Protein AF-A0A496Q037-F1 (afdb_monomer)

Radius of gyration: 20.5 Å; Cα contacts (8 Å, |Δi|>4): 740; chains: 1; bounding box: 52×36×56 Å

pLDDT: mean 94.59, std 4.14, range [60.09, 98.5]

Sequence (316 aa):
MNRFGIEATIREQIGNELSCGIQAFGKDRVRRWFLRRGMEFGSPWIWWGDVSKSRQESYGGGRHEGVDFAVGEMIETGRVEAGLEGLRVPVFTAGRVLWCFADLVGDTVIVATDRRLEDFRLVIQYSHIDFENVALGDRIEAGTEIGKIELSIDPKSITAPHLHLSIALLREELISLAPGEVDFTKWLHWESGGRLVYLDPLQLLTPEIRGRLFVTGDAANSPISSLVVAGPTREDRLRLRQALARNFPGVRTVSRSTESDAVAMMDRRGLLVAVDGELWRIDPGPDLEVPPDTRLSDTGYSDLIESIRILETGNS

Nearest PDB structures (foldseek):
  7qrl-assembly2_B  TM=6.356E-01  e=7.651E-07  Caulobacter vibrioides
  5j1l-assembly2_C  TM=4.856E-01  e=7.095E-06  Helicobacter pylori 26695
  6yj1-assembly2_B  TM=6.307E-01  e=1.222E-04  Staphylococcus phage 2638A
  3csq-assembly4_D  TM=5.860E-01  e=9.410E-04  unclassified
  5tik-assembly3_C  TM=3.995E-01  e=7.405E+00  Plasmodium falciparum 3D7

Solvent-accessible surface area (backbone atoms only — not comparable to full-atom values): 16056 Å² total; 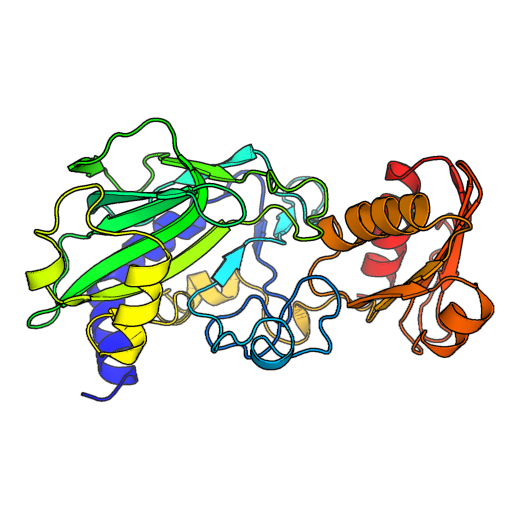per-residue (Å²): 132,61,68,69,61,52,47,53,56,49,24,74,73,40,13,68,48,40,42,51,22,56,54,59,45,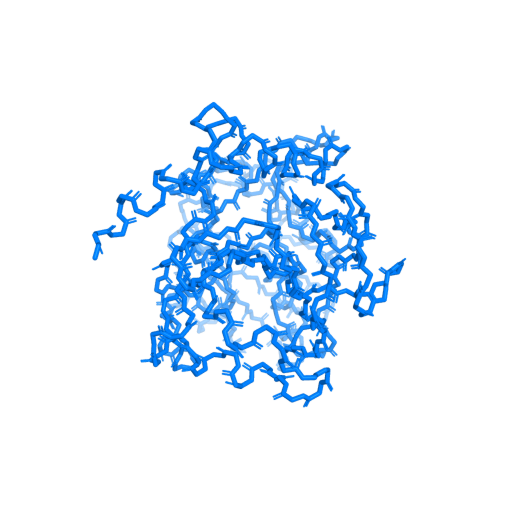45,55,91,49,36,63,31,36,34,34,21,62,29,26,40,53,60,26,52,33,32,25,50,41,56,36,89,35,35,24,46,79,69,74,66,40,68,54,34,60,26,37,41,57,37,32,26,27,27,58,90,80,67,43,80,43,38,56,48,53,68,42,62,38,47,32,34,56,42,26,29,32,59,44,72,39,71,56,92,40,32,26,33,38,35,32,38,36,90,50,69,58,90,67,23,29,37,33,41,37,45,28,28,21,49,78,36,92,68,56,80,67,38,77,47,50,56,60,44,58,42,29,23,21,35,61,44,76,46,93,81,58,37,61,43,14,26,41,40,41,31,30,30,37,31,38,49,84,60,71,75,59,55,80,81,77,63,46,66,69,60,55,61,53,29,43,85,70,70,42,32,46,72,41,54,65,72,72,29,33,46,71,67,57,41,66,64,36,46,39,54,62,78,83,27,41,67,56,43,57,28,42,26,28,16,21,90,46,76,63,56,32,47,55,51,46,29,59,47,22,24,54,40,61,45,28,25,38,48,76,32,78,39,60,70,61,24,59,77,67,48,51,54,37,11,30,40,40,38,40,60,90,64,40,38,36,54,49,72,19,89,72,52,64,76,55,95,86,54,61,48,59,52,57,56,67,69,57,52,52,51,27,50,50,50,38,39,59,70,56,99

Secondary structure (DSSP, 8-state):
--HHHHHHHHHHHHHHHHHHHHHHTTTTTEEEEE--TTSSTT--B-SSS-TTSBHHHHHS--S--SEEE-EEEETTT--EEE--TT-EEE-SS-EEEEEEEE-SSSEEEEEEEEEEETTEEEEEEEEEEEE-S--TT-EE-TT-EEEEE---S-TT--PPP-EEEEEEEEEGGGTTPPTTS--HHHHHHHHHTTSEEEE-GGGGS-HHHHHHHEE-GGGGS-S--EEEEE-SSHHHHHHHHHHHHHHSTTSEEEEESSHHHHHTT--TTEEEEEEETTEEEEEE-TT----TT--SEEESHHHHHHHHHHHHHHT-

Mean predicted aligned error: 3.57 Å

Structure (mmCIF, N/CA/C/O backbone):
data_AF-A0A496Q037-F1
#
_entry.id   AF-A0A496Q037-F1
#
loop_
_atom_site.group_PDB
_atom_site.id
_atom_site.type_symbol
_atom_site.label_atom_id
_atom_site.label_alt_id
_atom_site.label_comp_id
_atom_site.label_asym_id
_atom_site.label_entity_id
_atom_site.label_seq_id
_atom_site.pdbx_PDB_ins_code
_atom_site.Cartn_x
_atom_site.Cartn_y
_atom_site.Cartn_z
_atom_site.occupancy
_atom_site.B_iso_or_equiv
_atom_site.auth_seq_id
_atom_site.auth_comp_id
_atom_site.auth_asym_id
_atom_site.auth_atom_id
_atom_site.pdbx_PDB_model_num
ATOM 1 N N . MET A 1 1 ? -28.446 -4.666 11.590 1.00 60.09 1 MET A N 1
ATOM 2 C CA . MET A 1 1 ? -28.194 -3.215 11.443 1.00 60.09 1 MET A CA 1
ATOM 3 C C . MET A 1 1 ? -27.573 -2.984 10.064 1.00 60.09 1 MET A C 1
ATOM 5 O O . MET A 1 1 ? -26.818 -3.849 9.635 1.00 60.09 1 MET A O 1
ATOM 9 N N . ASN A 1 2 ? -27.934 -1.934 9.313 1.00 79.50 2 ASN A N 1
ATOM 10 C CA . ASN A 1 2 ? -27.286 -1.687 8.015 1.00 79.50 2 ASN A CA 1
ATOM 11 C C . ASN A 1 2 ? -25.857 -1.147 8.240 1.00 79.50 2 ASN A C 1
ATOM 13 O O . ASN A 1 2 ? -25.603 -0.443 9.215 1.00 79.50 2 ASN A O 1
ATOM 17 N N . ARG A 1 3 ? -24.911 -1.501 7.363 1.00 76.62 3 ARG A N 1
ATOM 18 C CA . ARG A 1 3 ? -23.493 -1.127 7.514 1.00 76.62 3 ARG A CA 1
ATOM 19 C C . ARG A 1 3 ? -23.283 0.392 7.574 1.00 76.62 3 ARG A C 1
ATOM 21 O O . ARG A 1 3 ? -22.498 0.868 8.383 1.00 76.62 3 ARG A O 1
ATOM 28 N N . PHE A 1 4 ? -24.058 1.144 6.793 1.00 77.81 4 PHE A N 1
ATOM 29 C CA . PHE A 1 4 ? -24.013 2.608 6.777 1.00 77.81 4 PHE A CA 1
ATOM 30 C C . PHE A 1 4 ? -24.346 3.248 8.131 1.00 77.81 4 PHE A C 1
ATOM 32 O O . PHE A 1 4 ? -23.700 4.218 8.515 1.00 77.81 4 PHE A O 1
ATOM 39 N N . GLY A 1 5 ? -25.329 2.714 8.866 1.00 85.25 5 GLY A N 1
ATOM 40 C CA . GLY A 1 5 ? -25.668 3.213 10.200 1.00 85.25 5 GLY A CA 1
ATOM 41 C C . GLY A 1 5 ? -24.535 2.983 11.198 1.00 85.25 5 GLY A C 1
ATOM 42 O O . GLY A 1 5 ? -24.187 3.891 11.945 1.00 85.25 5 GLY A O 1
ATOM 43 N N . ILE A 1 6 ? -23.904 1.806 11.139 1.00 86.69 6 ILE A N 1
ATOM 44 C CA . ILE A 1 6 ? -22.745 1.463 11.973 1.00 86.69 6 ILE A CA 1
ATOM 45 C C . ILE A 1 6 ? -21.577 2.416 11.695 1.00 86.69 6 ILE A C 1
ATOM 47 O O . ILE A 1 6 ? -21.044 3.018 12.623 1.00 86.69 6 ILE A O 1
ATOM 51 N N . GLU A 1 7 ? -21.192 2.586 10.428 1.00 88.31 7 GLU A N 1
ATOM 52 C CA . GLU A 1 7 ? -20.063 3.447 10.052 1.00 88.31 7 GLU A CA 1
ATOM 53 C C . GLU A 1 7 ? -20.304 4.912 10.445 1.00 88.31 7 GLU A C 1
ATOM 55 O O . GLU A 1 7 ? -19.384 5.573 10.922 1.00 88.31 7 GLU A O 1
ATOM 60 N N . ALA A 1 8 ? -21.539 5.413 10.328 1.00 88.38 8 ALA A N 1
ATOM 61 C CA . ALA A 1 8 ? -21.888 6.757 10.786 1.00 88.38 8 ALA A CA 1
ATOM 62 C C . ALA A 1 8 ? -21.707 6.915 12.305 1.00 88.38 8 ALA A C 1
ATOM 64 O O . ALA A 1 8 ? -21.059 7.866 12.741 1.00 88.38 8 ALA A O 1
ATOM 65 N N . THR A 1 9 ? -22.207 5.963 13.099 1.00 91.06 9 THR A N 1
ATOM 66 C CA . THR A 1 9 ? -22.038 5.968 14.559 1.00 91.06 9 THR A CA 1
ATOM 67 C C . THR A 1 9 ? -20.567 5.872 14.963 1.00 91.06 9 THR A C 1
ATOM 69 O O . THR A 1 9 ? -20.117 6.620 15.827 1.00 91.06 9 THR A O 1
ATOM 72 N N . ILE A 1 10 ? -19.782 4.993 14.335 1.00 91.94 10 ILE A N 1
ATOM 73 C CA . ILE A 1 10 ? -18.351 4.858 14.648 1.00 91.94 10 ILE A CA 1
ATOM 74 C C . ILE A 1 10 ? -17.572 6.113 14.241 1.00 91.94 10 ILE A C 1
ATOM 76 O O . ILE A 1 10 ? -16.720 6.577 15.002 1.00 91.94 10 ILE A O 1
ATOM 80 N N . ARG A 1 11 ? -17.897 6.727 13.097 1.00 91.50 11 ARG A N 1
ATOM 81 C CA . ARG A 1 11 ? -17.304 8.006 12.686 1.00 91.50 11 ARG A CA 1
ATOM 82 C C . ARG A 1 11 ? -17.550 9.107 13.717 1.00 91.50 11 ARG A C 1
ATOM 84 O O . ARG A 1 11 ? -16.639 9.879 13.989 1.00 91.50 11 ARG A O 1
ATOM 91 N N . GLU A 1 12 ? -18.736 9.186 14.313 1.00 90.69 12 GLU A N 1
ATOM 92 C CA . GLU A 1 12 ? -19.010 10.158 15.384 1.00 90.69 12 GLU A CA 1
ATOM 93 C C . GLU A 1 12 ? -18.157 9.905 16.638 1.00 90.69 12 GLU A C 1
ATOM 95 O O . GLU A 1 12 ? -17.781 10.849 17.330 1.00 90.69 12 GLU A O 1
ATOM 100 N N . GLN A 1 13 ? -17.809 8.645 16.917 1.00 89.75 13 GLN A N 1
ATOM 101 C CA . GLN A 1 13 ? -17.033 8.267 18.099 1.00 89.75 13 GLN A CA 1
ATOM 102 C C . GLN A 1 13 ? -15.522 8.491 17.957 1.00 89.75 13 GLN A C 1
ATOM 104 O O . GLN A 1 13 ? -14.880 8.856 18.943 1.00 89.75 13 GLN A O 1
ATOM 109 N N . ILE A 1 14 ? -14.948 8.225 16.776 1.00 92.56 14 ILE A N 1
ATOM 110 C CA . ILE A 1 14 ? -13.485 8.240 16.570 1.00 92.56 14 ILE A CA 1
ATOM 111 C C . ILE A 1 14 ? -13.014 9.079 15.387 1.00 92.56 14 ILE A C 1
ATOM 113 O O . ILE A 1 14 ? -11.812 9.228 15.206 1.00 92.56 14 ILE A O 1
ATOM 117 N N . GLY A 1 15 ? -13.910 9.643 14.576 1.00 91.62 15 GLY A N 1
ATOM 118 C CA . GLY A 1 15 ? -13.530 10.253 13.301 1.00 91.62 15 GLY A CA 1
ATOM 119 C C . GLY A 1 15 ? -12.518 11.386 13.441 1.00 91.62 15 GLY A C 1
ATOM 120 O O . GLY A 1 15 ? -11.590 11.470 12.639 1.00 91.62 15 GLY A O 1
ATOM 121 N N . ASN A 1 16 ? -12.630 12.210 14.488 1.00 91.50 16 ASN A N 1
ATOM 122 C CA . ASN A 1 16 ? -11.651 13.264 14.775 1.00 91.50 16 ASN A CA 1
ATOM 123 C C . ASN A 1 16 ? -10.290 12.689 15.182 1.00 91.50 16 ASN A C 1
ATOM 125 O O . ASN A 1 16 ? -9.262 13.126 14.676 1.00 91.50 16 ASN A O 1
ATOM 129 N N . GLU A 1 17 ? -10.285 11.703 16.075 1.00 92.44 17 GLU A N 1
ATOM 130 C CA . GLU A 1 17 ? -9.070 11.077 16.592 1.00 92.44 17 GLU A CA 1
ATOM 131 C C . GLU A 1 17 ? -8.317 10.327 15.488 1.00 92.44 17 GLU A C 1
ATOM 133 O O . GLU A 1 17 ? -7.151 10.618 15.232 1.00 92.44 17 GLU A O 1
ATOM 138 N N . LEU A 1 18 ? -9.029 9.481 14.739 1.00 94.25 18 LEU A N 1
ATOM 139 C CA . LEU A 1 18 ? -8.513 8.784 13.565 1.00 94.25 18 LEU A CA 1
ATOM 140 C C . LEU A 1 18 ? -7.978 9.768 12.516 1.00 94.25 18 LEU A C 1
ATOM 142 O O . LEU A 1 18 ? -6.897 9.563 11.966 1.00 94.25 18 LEU A O 1
ATOM 146 N N . SER A 1 19 ? -8.698 10.867 12.266 1.00 94.00 19 SER A N 1
ATOM 147 C CA . SER A 1 19 ? -8.245 11.908 11.339 1.00 94.00 19 SER A CA 1
ATOM 148 C C . SER A 1 19 ? -6.963 12.593 11.814 1.00 94.00 19 SER A C 1
ATOM 150 O O . SER A 1 19 ? -6.115 12.918 10.985 1.00 94.00 19 SER A O 1
ATOM 152 N N . CYS A 1 20 ? -6.797 12.833 13.116 1.00 93.12 20 CYS A N 1
ATOM 153 C CA . CYS A 1 20 ? -5.552 13.361 13.680 1.00 93.12 20 CYS A CA 1
ATOM 154 C C . CYS A 1 20 ? -4.407 12.348 13.555 1.00 93.12 20 CYS A C 1
ATOM 156 O O . CYS A 1 20 ? -3.308 12.726 13.154 1.00 93.12 20 CYS A O 1
ATOM 158 N N . GLY A 1 21 ? -4.671 11.068 13.831 1.00 93.62 21 GLY A N 1
ATOM 159 C CA . GLY A 1 21 ? -3.706 9.979 13.679 1.00 93.62 21 GLY A CA 1
ATOM 160 C C . GLY A 1 21 ? -3.171 9.852 12.253 1.00 93.62 21 GLY A C 1
ATOM 161 O O . GLY A 1 21 ? -1.962 9.892 12.038 1.00 93.62 21 GLY A O 1
ATOM 162 N N . ILE A 1 22 ? -4.069 9.804 11.265 1.00 93.94 22 ILE A N 1
ATOM 163 C CA . ILE A 1 22 ? -3.693 9.743 9.844 1.00 93.94 22 ILE A CA 1
ATOM 164 C C . ILE A 1 22 ? -2.956 11.008 9.396 1.00 93.94 22 ILE A C 1
ATOM 166 O O . ILE A 1 22 ? -2.016 10.916 8.614 1.00 93.94 22 ILE A O 1
ATOM 170 N N . GLN A 1 23 ? -3.347 12.188 9.884 1.00 93.00 23 GLN A N 1
ATOM 171 C CA . GLN A 1 23 ? -2.612 13.424 9.595 1.00 93.00 23 GLN A CA 1
ATOM 172 C C . GLN A 1 23 ? -1.197 13.410 10.166 1.00 93.00 23 GLN A C 1
ATOM 174 O O . GLN A 1 23 ? -0.308 13.999 9.562 1.00 93.00 23 GLN A O 1
ATOM 179 N N . ALA A 1 24 ? -0.997 12.796 11.334 1.00 93.94 24 ALA A N 1
ATOM 180 C CA . ALA A 1 24 ? 0.316 12.675 11.950 1.00 93.94 24 ALA A CA 1
ATOM 181 C C . ALA A 1 24 ? 1.198 11.657 11.214 1.00 93.94 24 ALA A C 1
ATOM 183 O O . ALA A 1 24 ? 2.416 11.837 11.140 1.00 93.94 24 ALA A O 1
ATOM 184 N N . PHE A 1 25 ? 0.592 10.615 10.643 1.00 96.44 25 PHE A N 1
ATOM 185 C CA . PHE A 1 25 ? 1.293 9.592 9.884 1.00 96.44 25 PHE A CA 1
ATOM 186 C C . PHE A 1 25 ? 1.917 10.167 8.607 1.00 96.44 25 PHE A C 1
ATOM 188 O O . PHE A 1 25 ? 1.234 10.585 7.674 1.00 96.44 25 PHE A O 1
ATOM 195 N N . GLY A 1 26 ? 3.249 10.203 8.581 1.00 93.00 26 GLY A N 1
ATOM 196 C CA . GLY A 1 26 ? 4.007 10.760 7.466 1.00 93.00 26 GLY A CA 1
ATOM 197 C C . GLY A 1 26 ? 3.942 12.279 7.334 1.00 93.00 26 GLY A C 1
ATOM 198 O O . GLY A 1 26 ? 4.402 12.780 6.316 1.00 93.00 26 GLY A O 1
ATOM 199 N N . LYS A 1 27 ? 3.451 13.023 8.336 1.00 92.88 27 LYS A N 1
ATOM 200 C CA . LYS A 1 27 ? 3.208 14.480 8.256 1.00 92.88 27 LYS A CA 1
ATOM 201 C C . LYS A 1 27 ? 4.393 15.321 7.758 1.00 92.88 27 LYS A C 1
ATOM 203 O O . LYS A 1 27 ? 4.186 16.360 7.144 1.00 92.88 27 LYS A O 1
ATOM 208 N N . ASP A 1 28 ? 5.618 14.876 8.036 1.00 94.00 28 ASP A N 1
ATOM 209 C CA . ASP A 1 28 ? 6.854 15.591 7.697 1.00 94.00 28 ASP A CA 1
ATOM 210 C C . ASP A 1 28 ? 7.459 15.122 6.359 1.00 94.00 28 ASP A C 1
ATOM 212 O O . ASP A 1 28 ? 8.434 15.694 5.880 1.00 94.00 28 ASP A O 1
ATOM 216 N N . ARG A 1 29 ? 6.882 14.085 5.735 1.00 95.50 29 ARG A N 1
ATOM 217 C CA . ARG A 1 29 ? 7.419 13.429 4.531 1.00 95.50 29 ARG A CA 1
ATOM 218 C C . ARG A 1 29 ? 6.409 13.342 3.383 1.00 95.50 29 ARG A C 1
ATOM 220 O O . ARG A 1 29 ? 6.801 13.494 2.230 1.00 95.50 29 ARG A O 1
ATOM 227 N N . VAL A 1 30 ? 5.128 13.136 3.680 1.00 97.38 30 VAL A N 1
ATOM 228 C CA . VAL A 1 30 ? 4.051 12.871 2.719 1.00 97.38 30 VAL A CA 1
ATOM 229 C C . VAL A 1 30 ? 2.985 13.959 2.815 1.00 97.38 30 VAL A C 1
ATOM 231 O O . VAL A 1 30 ? 2.404 14.202 3.869 1.00 97.38 30 VAL A O 1
ATOM 234 N N . ARG A 1 31 ? 2.712 14.614 1.685 1.00 96.81 31 ARG A N 1
ATOM 235 C CA . ARG A 1 31 ? 1.677 15.641 1.539 1.00 96.81 31 ARG A CA 1
ATOM 236 C C . ARG A 1 31 ? 0.293 15.015 1.383 1.00 96.81 31 ARG A C 1
ATOM 238 O O . ARG A 1 31 ? -0.661 15.480 2.003 1.00 96.81 31 ARG A O 1
ATOM 245 N N . ARG A 1 32 ? 0.189 13.998 0.522 1.00 97.56 32 ARG A N 1
ATOM 246 C CA . ARG A 1 32 ? -1.044 13.265 0.195 1.00 97.56 32 ARG A CA 1
ATOM 247 C C . ARG A 1 32 ? -0.738 11.807 -0.113 1.00 97.56 32 ARG A C 1
ATOM 249 O O . ARG A 1 32 ? 0.310 11.504 -0.668 1.00 97.56 32 ARG A O 1
ATOM 256 N N . TRP A 1 33 ? -1.679 10.930 0.189 1.00 98.25 33 TRP A N 1
ATOM 257 C CA . TRP A 1 33 ? -1.655 9.502 -0.086 1.00 98.25 33 TRP A CA 1
ATOM 258 C C . TRP A 1 33 ? -2.375 9.191 -1.398 1.00 98.25 33 TRP A C 1
ATOM 260 O O . TRP A 1 33 ? -3.464 9.707 -1.649 1.00 98.25 33 TRP A O 1
ATOM 270 N N . PHE A 1 34 ? -1.780 8.335 -2.224 1.00 98.38 34 PHE A N 1
ATOM 271 C CA . PHE A 1 34 ? -2.353 7.889 -3.493 1.00 98.38 34 PHE A CA 1
ATOM 272 C C . PHE A 1 34 ? -2.797 6.437 -3.349 1.00 98.38 34 PHE A C 1
ATOM 274 O O . PHE A 1 34 ? -1.970 5.528 -3.303 1.00 98.38 34 PHE A O 1
ATOM 281 N N . LEU A 1 35 ? -4.109 6.211 -3.284 1.00 98.12 35 LEU A N 1
ATOM 282 C CA . LEU A 1 35 ? -4.669 4.865 -3.193 1.00 98.12 35 LEU A CA 1
ATOM 283 C C . LEU A 1 35 ? -4.939 4.345 -4.599 1.00 98.12 35 LEU A C 1
ATOM 285 O O . LEU A 1 35 ? -6.005 4.559 -5.176 1.00 98.12 35 LEU A O 1
ATOM 289 N N . ARG A 1 36 ? -3.926 3.693 -5.167 1.00 97.38 36 ARG A N 1
ATOM 290 C CA . ARG A 1 36 ? -4.017 3.073 -6.491 1.00 97.38 36 ARG A CA 1
ATOM 291 C C . ARG A 1 36 ? -4.973 1.886 -6.465 1.00 97.38 36 ARG A C 1
ATOM 293 O O . ARG A 1 36 ? -5.245 1.300 -5.413 1.00 97.38 36 ARG A O 1
ATOM 300 N N . ARG A 1 37 ? -5.450 1.484 -7.646 1.00 95.94 37 ARG A N 1
ATOM 301 C CA . ARG A 1 37 ? -6.309 0.303 -7.805 1.00 95.94 37 ARG A CA 1
ATOM 302 C C . ARG A 1 37 ? -5.734 -0.886 -7.035 1.00 95.94 37 ARG A C 1
ATOM 304 O O . ARG A 1 37 ? -4.595 -1.279 -7.258 1.00 95.94 37 ARG A O 1
ATOM 311 N N . GLY A 1 38 ? -6.557 -1.484 -6.177 1.00 97.12 38 GLY A N 1
ATOM 312 C CA . GLY A 1 38 ? -6.155 -2.598 -5.322 1.00 97.12 38 GLY A CA 1
ATOM 313 C C . GLY A 1 38 ? -5.898 -2.212 -3.865 1.00 97.12 38 GLY A C 1
ATOM 314 O O . GLY A 1 38 ? -6.100 -3.061 -3.007 1.00 97.12 38 GLY A O 1
ATOM 315 N N . MET A 1 39 ? -5.507 -0.963 -3.587 1.00 98.12 39 MET A N 1
ATOM 316 C CA . MET A 1 39 ? -5.119 -0.490 -2.245 1.00 98.12 39 MET A CA 1
ATOM 317 C C . MET A 1 39 ? -6.302 -0.028 -1.388 1.00 98.12 39 MET A C 1
ATOM 319 O O . MET A 1 39 ? -6.151 0.157 -0.186 1.00 98.12 39 MET A O 1
ATOM 323 N N . GLU A 1 40 ? -7.471 0.187 -1.989 1.00 98.06 40 GLU A N 1
ATOM 324 C CA . GLU A 1 40 ? -8.668 0.683 -1.301 1.00 98.06 40 GLU A CA 1
ATOM 325 C C . GLU A 1 40 ? -9.447 -0.440 -0.609 1.00 98.06 40 GLU A C 1
ATOM 327 O O . GLU A 1 40 ? -9.439 -1.594 -1.060 1.00 98.06 40 GLU A O 1
ATOM 332 N N . PHE A 1 41 ? -10.187 -0.078 0.440 1.00 97.94 41 PHE A N 1
ATOM 333 C CA . PHE A 1 41 ? -11.101 -0.985 1.120 1.00 97.94 41 PHE A CA 1
ATOM 334 C C . PHE A 1 41 ? -12.128 -1.565 0.141 1.00 97.94 41 PHE A C 1
ATOM 336 O O . PHE A 1 41 ? -12.695 -0.878 -0.708 1.00 97.94 41 PHE A O 1
ATOM 343 N N . GLY A 1 42 ? -12.404 -2.859 0.265 1.00 97.12 42 GLY A N 1
ATOM 344 C CA . GLY A 1 42 ? -13.375 -3.567 -0.556 1.00 97.12 42 GLY A CA 1
ATOM 345 C C . GLY A 1 42 ? -12.897 -3.875 -1.977 1.00 97.12 42 GLY A C 1
ATOM 346 O O . GLY A 1 42 ? -13.634 -4.532 -2.721 1.00 97.12 42 GLY A O 1
ATOM 347 N N . SER A 1 43 ? -11.687 -3.452 -2.363 1.00 97.50 43 SER A N 1
ATOM 348 C CA . SER A 1 43 ? -11.145 -3.732 -3.689 1.00 97.50 43 SER A CA 1
ATOM 349 C C . SER A 1 43 ? -11.039 -5.246 -3.932 1.00 97.50 43 SER A C 1
ATOM 351 O O . SER A 1 43 ? -10.493 -5.973 -3.097 1.00 97.50 43 SER A O 1
ATOM 353 N N . PRO A 1 44 ? -11.519 -5.759 -5.082 1.00 97.00 44 PRO A N 1
ATOM 354 C CA . PRO A 1 44 ? -11.339 -7.160 -5.448 1.00 97.00 44 PRO A CA 1
ATOM 355 C C . PRO A 1 44 ? -9.982 -7.422 -6.116 1.00 97.00 44 PRO A C 1
ATOM 357 O O . PRO A 1 44 ? -9.663 -8.573 -6.397 1.00 97.00 44 PRO A O 1
ATOM 360 N N . TRP A 1 45 ? -9.203 -6.380 -6.415 1.00 97.06 45 TRP A N 1
ATOM 361 C CA . TRP A 1 45 ? -7.959 -6.454 -7.184 1.00 97.06 45 TRP A CA 1
ATOM 362 C C . TRP A 1 45 ? -6.735 -6.457 -6.271 1.00 97.06 45 TRP A C 1
ATOM 364 O O . TRP A 1 45 ? -6.761 -5.830 -5.212 1.00 97.06 45 TRP A O 1
ATOM 374 N N . ILE A 1 46 ? -5.662 -7.130 -6.689 1.00 95.75 46 ILE A N 1
ATOM 375 C CA . ILE A 1 46 ? -4.333 -6.924 -6.094 1.00 95.75 46 ILE A CA 1
ATOM 376 C C . ILE A 1 46 ? -3.692 -5.677 -6.708 1.00 95.75 46 ILE A C 1
ATOM 378 O O . ILE A 1 46 ? -3.934 -5.369 -7.874 1.00 95.75 46 ILE A O 1
ATOM 382 N N . TRP A 1 47 ? -2.847 -4.984 -5.949 1.00 95.50 47 TRP A N 1
ATOM 383 C CA . TRP A 1 47 ? -2.061 -3.848 -6.453 1.00 95.50 47 TRP A CA 1
ATOM 384 C C . TRP A 1 47 ? -0.578 -4.186 -6.652 1.00 95.50 47 TRP A C 1
ATOM 386 O O . TRP A 1 47 ? 0.183 -3.362 -7.154 1.00 95.50 47 TRP A O 1
ATOM 396 N N . TRP A 1 48 ? -0.152 -5.400 -6.301 1.00 91.62 48 TRP A N 1
ATOM 397 C CA . TRP A 1 48 ? 1.212 -5.884 -6.507 1.00 91.62 48 TRP A CA 1
ATOM 398 C C . TRP A 1 48 ? 1.268 -6.945 -7.612 1.00 91.62 48 TRP A C 1
ATOM 400 O O . TRP A 1 48 ? 0.361 -7.759 -7.783 1.00 91.62 48 TRP A O 1
ATOM 410 N N . GLY A 1 49 ? 2.365 -6.966 -8.371 1.00 89.00 49 GLY A N 1
ATOM 411 C CA . GLY A 1 49 ? 2.580 -7.958 -9.423 1.00 89.00 49 GLY A CA 1
ATOM 412 C C . GLY A 1 49 ? 1.626 -7.817 -10.606 1.00 89.00 49 GLY A C 1
ATOM 413 O O . GLY A 1 49 ? 1.640 -6.810 -11.306 1.00 89.00 49 GLY A O 1
ATOM 414 N N . ASP A 1 50 ? 0.853 -8.866 -10.897 1.00 88.88 50 ASP A N 1
ATOM 415 C CA . ASP A 1 50 ? -0.085 -8.846 -12.025 1.00 88.88 50 ASP A CA 1
ATOM 416 C C . ASP A 1 50 ? -1.442 -8.290 -11.584 1.00 88.88 50 ASP A C 1
ATOM 418 O O . ASP A 1 50 ? -2.385 -9.039 -11.341 1.00 88.88 50 ASP A O 1
ATOM 422 N N . VAL A 1 51 ? -1.533 -6.961 -11.502 1.00 89.50 51 VAL A N 1
ATOM 423 C CA . VAL A 1 51 ? -2.722 -6.208 -11.044 1.00 89.50 51 VAL A CA 1
ATOM 424 C C . VAL A 1 51 ? -3.960 -6.377 -11.938 1.00 89.50 51 VAL A C 1
ATOM 426 O O . VAL A 1 51 ? -5.029 -5.843 -11.647 1.00 89.50 51 VAL A O 1
ATOM 429 N N . SER A 1 52 ? -3.841 -7.132 -13.036 1.00 87.56 52 SER A N 1
ATOM 430 C CA . SER A 1 52 ? -4.998 -7.581 -13.813 1.00 87.56 52 SER A CA 1
ATOM 431 C C . SER A 1 52 ? -5.776 -8.710 -13.127 1.00 87.56 52 SER A C 1
ATOM 433 O O . SER A 1 52 ? -6.922 -8.957 -13.493 1.00 87.56 52 SER A O 1
ATOM 435 N N . LYS A 1 53 ? -5.179 -9.368 -12.123 1.00 92.75 53 LYS A N 1
ATOM 436 C CA . LYS A 1 53 ? -5.799 -10.447 -11.352 1.00 92.75 53 LYS A CA 1
ATOM 437 C C . LYS A 1 53 ? -6.563 -9.917 -10.149 1.00 92.75 53 LYS A C 1
ATOM 439 O O . LYS A 1 53 ? -6.135 -8.992 -9.454 1.00 92.75 53 LYS A O 1
ATOM 444 N N . SER A 1 54 ? -7.677 -10.565 -9.855 1.00 95.44 54 SER A N 1
ATOM 445 C CA . SER A 1 54 ? -8.355 -10.414 -8.573 1.00 95.44 54 SER A CA 1
ATOM 446 C C . SER A 1 54 ? -7.571 -11.085 -7.435 1.00 95.44 54 SER A C 1
ATOM 448 O O . SER A 1 54 ? -6.755 -11.985 -7.655 1.00 95.44 54 SER A O 1
ATOM 450 N N . ARG A 1 55 ? -7.849 -10.684 -6.189 1.00 93.56 55 ARG A N 1
ATOM 451 C CA . ARG A 1 55 ? -7.357 -11.346 -4.964 1.00 93.56 55 ARG A CA 1
ATOM 452 C C . ARG A 1 55 ? -7.767 -12.827 -4.943 1.00 93.56 55 ARG A C 1
ATOM 454 O O . ARG A 1 55 ? -6.945 -13.692 -4.633 1.00 93.56 55 ARG A O 1
ATOM 461 N N . GLN A 1 56 ? -8.987 -13.124 -5.403 1.00 93.56 56 GLN A N 1
ATOM 462 C CA . GLN A 1 56 ? -9.508 -14.485 -5.548 1.00 93.56 56 GLN A CA 1
ATOM 463 C C . GLN A 1 56 ? -8.684 -15.324 -6.538 1.00 93.56 56 GLN A C 1
ATOM 465 O O . GLN A 1 56 ? -8.326 -16.456 -6.227 1.00 93.56 56 GLN A O 1
ATOM 470 N N . GLU A 1 57 ? -8.355 -14.784 -7.714 1.00 94.25 57 GLU A N 1
ATOM 471 C CA . GLU A 1 57 ? -7.533 -15.482 -8.717 1.00 94.25 57 GLU A CA 1
ATOM 472 C C . GLU A 1 57 ? -6.061 -15.591 -8.307 1.00 94.25 57 GLU A C 1
ATOM 474 O O . GLU A 1 57 ? -5.373 -16.526 -8.713 1.00 94.25 57 GLU A O 1
ATOM 479 N N . SER A 1 58 ? -5.554 -14.621 -7.543 1.00 90.75 58 SER A N 1
ATOM 480 C CA . SER A 1 58 ? -4.143 -14.573 -7.170 1.00 90.75 58 SER A CA 1
ATOM 481 C C . SER A 1 58 ? -3.805 -15.530 -6.031 1.00 90.75 58 SER A C 1
ATOM 483 O O . SER A 1 58 ? -2.790 -16.218 -6.108 1.00 90.75 58 SER A O 1
ATOM 485 N N . TYR A 1 59 ? -4.605 -15.544 -4.965 1.00 87.69 59 TYR A N 1
ATOM 486 C CA . TYR A 1 59 ? -4.308 -16.332 -3.763 1.00 87.69 59 TYR A CA 1
ATOM 487 C C . TYR A 1 59 ? -5.562 -16.840 -3.039 1.00 87.69 59 TYR A C 1
ATOM 489 O O . TYR A 1 59 ? -5.481 -17.266 -1.891 1.00 87.69 59 TYR A O 1
ATOM 497 N N . GLY A 1 60 ? -6.728 -16.808 -3.693 1.00 89.00 60 GLY A N 1
ATOM 498 C CA . GLY A 1 60 ? -7.986 -17.254 -3.092 1.00 89.00 60 GLY A CA 1
ATOM 499 C C . GLY A 1 60 ? -8.544 -16.310 -2.026 1.00 89.00 60 GLY A C 1
ATOM 500 O O . GLY A 1 60 ? -9.411 -16.719 -1.259 1.00 89.00 60 GLY A O 1
ATOM 501 N N . GLY A 1 61 ? -8.035 -15.076 -1.956 1.00 86.88 61 GLY A N 1
ATOM 502 C CA . GLY A 1 61 ? -8.441 -14.090 -0.960 1.00 86.88 61 GLY A CA 1
ATOM 503 C C . GLY A 1 61 ? -9.769 -13.409 -1.273 1.00 86.88 61 GLY A C 1
ATOM 504 O O . GLY A 1 61 ? -10.179 -13.306 -2.432 1.00 86.88 61 GLY A O 1
ATOM 505 N N . GLY A 1 62 ? -10.404 -12.893 -0.220 1.00 90.81 62 GLY A N 1
ATOM 506 C CA . GLY A 1 62 ? -11.596 -12.057 -0.312 1.00 90.81 62 GLY A CA 1
ATOM 507 C C . GLY A 1 62 ? -11.311 -10.640 -0.818 1.00 90.81 62 GLY A C 1
ATOM 508 O O . GLY A 1 62 ? -10.252 -10.333 -1.375 1.00 90.81 62 GLY A O 1
ATOM 509 N N . ARG A 1 63 ? -12.293 -9.757 -0.620 1.00 94.12 63 ARG A N 1
ATOM 510 C CA . ARG A 1 63 ? -12.113 -8.320 -0.859 1.00 94.12 63 ARG A CA 1
ATOM 511 C C . ARG A 1 63 ? -11.094 -7.753 0.120 1.00 94.12 63 ARG A C 1
ATOM 513 O O . ARG A 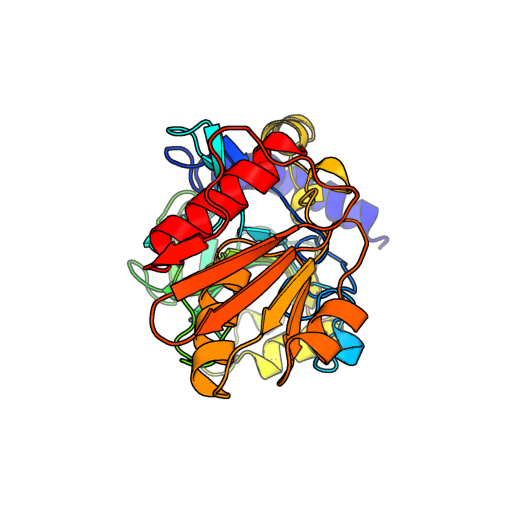1 63 ? -10.935 -8.284 1.209 1.00 94.12 63 ARG A O 1
ATOM 520 N N . HIS A 1 64 ? -10.440 -6.671 -0.278 1.00 96.62 64 HIS A N 1
ATOM 521 C CA . HIS A 1 64 ? -9.493 -5.988 0.582 1.00 96.62 64 HIS A CA 1
ATOM 522 C C . HIS A 1 64 ? -10.174 -5.461 1.855 1.00 96.62 64 HIS A C 1
ATOM 524 O O . HIS A 1 64 ? -11.203 -4.792 1.795 1.00 96.62 64 HIS A O 1
ATOM 530 N N . GLU A 1 65 ? -9.607 -5.800 2.998 1.00 96.19 65 GLU A N 1
ATOM 531 C CA . GLU A 1 65 ? -10.163 -5.604 4.333 1.00 96.19 65 GLU A CA 1
ATOM 532 C C . GLU A 1 65 ? -9.756 -4.270 4.986 1.00 96.19 65 GLU A C 1
ATOM 534 O O . GLU A 1 65 ? -10.311 -3.887 6.016 1.00 96.19 65 GLU A O 1
ATOM 539 N N . GLY A 1 66 ? -8.849 -3.528 4.345 1.00 97.44 66 GLY A N 1
ATOM 540 C CA . GLY A 1 66 ? -8.272 -2.289 4.855 1.00 97.44 66 GLY A CA 1
ATOM 541 C C . GLY A 1 66 ? -7.841 -1.331 3.749 1.00 97.44 66 GLY A C 1
ATOM 542 O O . GLY A 1 66 ? -8.373 -1.360 2.639 1.00 97.44 66 GLY A O 1
ATOM 543 N N . VAL A 1 67 ? -6.889 -0.458 4.071 1.00 98.38 67 VAL A N 1
ATOM 544 C CA . VAL A 1 67 ? -6.272 0.498 3.145 1.00 98.38 67 VAL A CA 1
ATOM 545 C C . VAL A 1 67 ? -4.756 0.364 3.206 1.00 98.38 67 VAL A C 1
ATOM 547 O O . VAL A 1 67 ? -4.190 0.339 4.299 1.00 98.38 67 VAL A O 1
ATOM 550 N N . ASP A 1 68 ? -4.114 0.350 2.038 1.00 98.12 68 ASP A N 1
ATOM 551 C CA . ASP A 1 68 ? -2.660 0.220 1.927 1.00 98.12 68 ASP A CA 1
ATOM 552 C C . ASP A 1 68 ? -1.989 1.562 1.621 1.00 98.12 68 ASP A C 1
ATOM 554 O O . ASP A 1 68 ? -2.166 2.157 0.555 1.00 98.12 68 ASP A O 1
ATOM 558 N N . PHE A 1 69 ? -1.163 2.026 2.555 1.00 98.12 69 PHE A N 1
ATOM 559 C CA . PHE A 1 69 ? -0.359 3.237 2.431 1.00 98.12 69 PHE A CA 1
ATOM 560 C C . PHE A 1 69 ? 1.002 2.889 1.825 1.00 98.12 69 PHE A C 1
ATOM 562 O O . PHE A 1 69 ? 1.983 2.692 2.543 1.00 98.12 69 PHE A O 1
ATOM 569 N N . ALA A 1 70 ? 1.040 2.769 0.497 1.00 97.56 70 ALA A N 1
ATOM 570 C CA . ALA A 1 70 ? 2.244 2.403 -0.258 1.00 97.56 70 ALA A CA 1
ATOM 571 C C . ALA A 1 70 ? 2.829 3.557 -1.091 1.00 97.56 70 ALA A C 1
ATOM 573 O O . ALA A 1 70 ? 4.003 3.512 -1.455 1.00 97.56 70 ALA A O 1
ATOM 574 N N . VAL A 1 71 ? 2.011 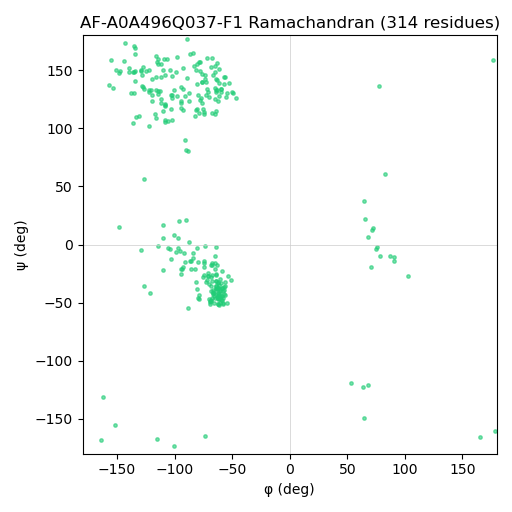4.566 -1.418 1.00 98.19 71 VAL A N 1
ATOM 575 C CA . VAL A 1 71 ? 2.358 5.652 -2.347 1.00 98.19 71 VAL A CA 1
ATOM 576 C C . VAL A 1 71 ? 1.934 6.994 -1.773 1.00 98.19 71 VAL A C 1
ATOM 578 O O . VAL A 1 71 ? 0.779 7.167 -1.374 1.00 98.19 71 VAL A O 1
ATOM 581 N N . GLY A 1 72 ? 2.851 7.957 -1.777 1.00 97.69 72 GLY A N 1
ATOM 582 C CA . GLY A 1 72 ? 2.594 9.317 -1.324 1.00 97.69 72 GLY A CA 1
ATOM 583 C C . GLY A 1 72 ? 3.189 10.363 -2.258 1.00 97.69 72 GLY A C 1
ATOM 584 O O . GLY A 1 72 ? 4.226 10.149 -2.873 1.00 97.69 72 GLY A O 1
ATOM 585 N N . GLU A 1 73 ? 2.543 11.519 -2.348 1.00 97.44 73 GLU A N 1
ATOM 586 C CA . GLU A 1 73 ? 3.176 12.729 -2.863 1.00 97.44 73 GLU A CA 1
ATOM 587 C C . GLU A 1 73 ? 4.113 13.279 -1.791 1.00 97.44 73 GLU A C 1
ATOM 589 O O . GLU A 1 73 ? 3.672 13.667 -0.707 1.00 97.44 73 GLU A O 1
ATOM 594 N N . MET A 1 74 ? 5.404 13.312 -2.084 1.00 96.62 74 MET A N 1
ATOM 595 C CA . MET A 1 74 ? 6.435 13.698 -1.133 1.00 96.62 74 MET A CA 1
ATOM 596 C C . MET A 1 74 ? 6.454 15.214 -0.934 1.00 96.62 74 MET A C 1
ATOM 598 O O . MET A 1 74 ? 6.323 15.983 -1.886 1.00 96.62 74 MET A O 1
ATOM 602 N N . ILE A 1 75 ? 6.649 15.672 0.304 1.00 96.06 75 ILE A N 1
ATOM 603 C CA . ILE A 1 75 ? 6.682 17.111 0.615 1.00 96.06 75 ILE A CA 1
ATOM 604 C C . ILE A 1 75 ? 7.889 17.790 -0.038 1.00 96.06 75 ILE A C 1
ATOM 606 O O . ILE A 1 75 ? 7.735 18.870 -0.608 1.00 96.06 75 ILE A O 1
ATOM 610 N N . GLU A 1 76 ? 9.059 17.153 0.045 1.00 95.25 76 GLU A N 1
ATOM 611 C CA . GLU A 1 76 ? 10.337 17.699 -0.419 1.00 95.25 76 GLU A CA 1
ATOM 612 C C . GLU A 1 76 ? 10.400 17.817 -1.944 1.00 95.25 76 GLU A C 1
ATOM 614 O O . GLU A 1 76 ? 10.757 18.868 -2.470 1.00 95.25 76 GLU A O 1
ATOM 619 N N . THR A 1 77 ? 10.018 16.755 -2.657 1.00 93.75 77 THR A N 1
ATOM 620 C CA . THR A 1 77 ? 10.139 16.693 -4.121 1.00 93.75 77 THR A CA 1
ATOM 621 C C . THR A 1 77 ? 8.856 17.110 -4.840 1.00 93.75 77 THR A C 1
ATOM 623 O O . THR A 1 77 ? 8.901 17.460 -6.016 1.00 93.75 77 THR A O 1
ATOM 626 N N . GLY A 1 78 ? 7.702 17.061 -4.164 1.00 94.75 78 GLY A N 1
ATOM 627 C CA . GLY A 1 78 ? 6.384 17.208 -4.788 1.00 94.75 78 GLY A CA 1
ATOM 628 C C . GLY A 1 78 ? 6.003 16.051 -5.717 1.00 94.75 78 GLY A C 1
ATOM 629 O O . GLY A 1 78 ? 4.985 16.139 -6.397 1.00 94.75 78 GLY A O 1
ATOM 630 N N . ARG A 1 79 ? 6.813 14.987 -5.778 1.00 93.75 79 ARG A N 1
ATOM 631 C CA . ARG A 1 79 ? 6.607 13.844 -6.673 1.00 93.75 79 ARG A CA 1
ATOM 632 C C . ARG A 1 79 ? 5.813 12.749 -5.981 1.00 93.75 79 ARG A C 1
ATOM 634 O O . ARG A 1 79 ? 5.885 12.598 -4.764 1.00 93.75 79 ARG A O 1
ATOM 641 N N . VAL A 1 80 ? 5.083 11.968 -6.770 1.00 96.19 80 VAL A N 1
ATOM 642 C CA . VAL A 1 80 ? 4.408 10.754 -6.303 1.00 96.19 80 VAL A CA 1
ATOM 643 C C . VAL A 1 80 ? 5.435 9.627 -6.251 1.00 96.19 80 VAL A C 1
ATOM 645 O O . VAL A 1 80 ? 5.998 9.251 -7.273 1.00 96.19 80 VAL A O 1
ATOM 648 N N . GLU A 1 81 ? 5.701 9.106 -5.058 1.00 95.56 81 GLU A N 1
ATOM 649 C CA . GLU A 1 81 ? 6.734 8.099 -4.828 1.00 95.56 81 GLU A CA 1
ATOM 650 C C . GLU A 1 81 ? 6.216 6.969 -3.928 1.00 95.56 81 GLU A C 1
ATOM 652 O O . GLU A 1 81 ? 5.366 7.164 -3.055 1.00 95.56 81 GLU A O 1
ATOM 657 N N . ALA A 1 82 ? 6.745 5.767 -4.152 1.00 95.00 82 ALA A N 1
ATOM 658 C CA . ALA A 1 82 ? 6.594 4.623 -3.258 1.00 95.00 82 ALA A CA 1
ATOM 659 C C . ALA A 1 82 ? 7.858 4.438 -2.397 1.00 95.00 82 ALA A C 1
ATOM 661 O O . ALA A 1 82 ? 8.779 5.252 -2.441 1.00 95.00 82 ALA A O 1
ATOM 662 N N . GLY A 1 83 ? 7.929 3.351 -1.623 1.00 79.00 83 GLY A N 1
ATOM 663 C CA . GLY A 1 83 ? 9.124 3.037 -0.828 1.00 79.00 83 GLY A CA 1
ATOM 664 C C . GLY A 1 83 ? 9.156 3.800 0.495 1.00 79.00 83 GLY A C 1
ATOM 665 O O . GLY A 1 83 ? 10.060 4.583 0.792 1.00 79.00 83 GLY A O 1
ATOM 666 N N . LEU A 1 84 ? 8.140 3.553 1.316 1.00 89.38 84 LEU A N 1
ATOM 667 C CA . LEU A 1 84 ? 7.953 4.189 2.623 1.00 89.38 84 LEU A CA 1
ATOM 668 C C . LEU A 1 84 ? 8.622 3.399 3.751 1.00 89.38 84 LEU A C 1
ATOM 670 O O . LEU A 1 84 ? 8.258 3.546 4.913 1.00 89.38 84 LEU A O 1
ATOM 674 N N . GLU A 1 85 ? 9.601 2.565 3.406 1.00 94.31 85 GLU A N 1
ATOM 675 C CA . GLU A 1 85 ? 10.406 1.824 4.370 1.00 94.31 85 GLU A CA 1
ATOM 676 C C . GLU A 1 85 ? 10.997 2.775 5.419 1.00 94.31 85 GLU A C 1
ATOM 678 O O . GLU A 1 85 ? 11.388 3.912 5.121 1.00 94.31 85 GLU A O 1
ATOM 683 N N . GLY A 1 86 ? 10.984 2.323 6.670 1.00 95.56 86 GLY A N 1
ATOM 684 C CA . GLY A 1 86 ? 11.437 3.083 7.826 1.00 95.56 86 GLY A CA 1
ATOM 685 C C . GLY A 1 86 ? 10.480 4.181 8.295 1.00 95.56 86 GLY A C 1
ATOM 686 O O . GLY A 1 86 ? 10.753 4.808 9.319 1.00 95.56 86 GLY A O 1
ATOM 687 N N . LEU A 1 87 ? 9.361 4.433 7.602 1.00 96.75 87 LEU A N 1
ATOM 688 C CA . LEU A 1 87 ? 8.383 5.417 8.060 1.00 96.75 87 LEU A CA 1
ATOM 689 C C . LEU A 1 87 ? 7.760 4.961 9.385 1.00 96.75 87 LEU A C 1
ATOM 691 O O . LEU A 1 87 ? 7.213 3.861 9.473 1.00 96.75 87 LEU A O 1
ATOM 695 N N . ARG A 1 88 ? 7.838 5.820 10.407 1.00 97.25 88 ARG A N 1
ATOM 696 C CA . ARG A 1 88 ? 7.273 5.563 11.736 1.00 97.25 88 ARG A CA 1
ATOM 697 C C . ARG A 1 88 ? 5.754 5.475 11.676 1.00 97.25 88 ARG A C 1
ATOM 699 O O . ARG A 1 88 ? 5.101 6.320 11.060 1.00 97.25 88 ARG A O 1
ATOM 706 N N . VAL A 1 89 ? 5.208 4.463 12.342 1.00 97.81 89 VAL A N 1
ATOM 707 C CA . VAL A 1 89 ? 3.768 4.212 12.413 1.00 97.81 89 VAL A CA 1
ATOM 708 C C . VAL A 1 89 ? 3.268 4.616 13.799 1.00 97.81 89 VAL A C 1
ATOM 710 O O . VAL A 1 89 ? 3.557 3.921 14.779 1.00 97.81 89 VAL A O 1
ATOM 713 N N . PRO A 1 90 ? 2.547 5.746 13.915 1.00 97.31 90 PRO A N 1
ATOM 714 C CA . PRO A 1 90 ? 1.880 6.111 15.149 1.00 97.31 90 PRO A CA 1
ATOM 715 C C . PRO A 1 90 ? 0.560 5.356 15.287 1.00 97.31 90 PRO A C 1
ATOM 717 O O . PRO A 1 90 ? -0.094 5.008 14.305 1.00 97.31 90 PRO A O 1
ATOM 720 N N . VAL A 1 91 ? 0.110 5.184 16.520 1.00 97.12 91 VAL A N 1
ATOM 721 C CA . VAL A 1 91 ? -1.250 4.740 16.814 1.00 97.12 91 VAL A CA 1
ATOM 722 C C . VAL A 1 91 ? -2.227 5.859 16.488 1.00 97.12 91 VAL A C 1
ATOM 724 O O . VAL A 1 91 ? -2.045 7.001 16.907 1.00 97.12 91 VAL A O 1
ATOM 727 N N . PHE A 1 92 ? -3.291 5.546 15.756 1.00 96.31 92 PHE A N 1
ATOM 728 C CA . PHE A 1 92 ? -4.251 6.557 15.313 1.00 96.31 92 PHE A CA 1
ATOM 729 C C . PHE A 1 92 ? -5.347 6.845 16.340 1.00 96.31 92 PHE A C 1
ATOM 731 O O . PHE A 1 92 ? -6.083 7.816 16.194 1.00 96.31 92 PHE A O 1
ATOM 738 N N . THR A 1 93 ? -5.495 5.998 17.356 1.00 95.56 93 THR A N 1
ATOM 739 C CA . THR A 1 93 ? -6.522 6.116 18.397 1.00 95.56 93 THR A CA 1
ATOM 740 C C . THR A 1 93 ? -6.038 5.445 19.674 1.00 95.56 93 THR A C 1
ATOM 742 O O . THR A 1 93 ? -5.530 4.326 19.616 1.00 95.56 93 THR A O 1
ATOM 745 N N . ALA A 1 94 ? -6.207 6.103 20.817 1.00 96.44 94 ALA A N 1
ATOM 746 C CA . ALA A 1 94 ? -5.832 5.582 22.119 1.00 96.44 94 ALA A CA 1
ATOM 747 C C . ALA A 1 94 ? -6.503 4.228 22.396 1.00 96.44 94 ALA A C 1
ATOM 749 O O . ALA A 1 94 ? -7.656 3.965 22.027 1.00 96.44 94 ALA A O 1
ATOM 750 N N . GLY A 1 95 ? -5.775 3.346 23.069 1.00 97.31 95 GLY A N 1
ATOM 751 C CA . GLY A 1 95 ? -6.242 1.986 23.269 1.00 97.31 95 GLY A CA 1
ATOM 752 C C . GLY A 1 95 ? -5.267 1.111 24.028 1.00 97.31 95 GLY A C 1
ATOM 753 O O . GLY A 1 95 ? -4.385 1.588 24.741 1.00 97.31 95 GLY A O 1
ATOM 754 N N . ARG A 1 96 ? -5.459 -0.197 23.887 1.00 97.94 96 ARG A N 1
ATOM 755 C CA . ARG A 1 96 ? -4.589 -1.228 24.443 1.00 97.94 96 ARG A CA 1
ATOM 756 C C . ARG A 1 96 ? -4.071 -2.130 23.334 1.00 97.94 96 ARG A C 1
ATOM 758 O O . ARG A 1 96 ? -4.873 -2.618 22.537 1.00 97.94 96 ARG A O 1
ATOM 765 N N . VAL A 1 97 ? -2.770 -2.408 23.327 1.00 98.06 97 VAL A N 1
ATOM 766 C CA . VAL A 1 97 ? -2.192 -3.437 22.453 1.00 98.06 97 VAL A CA 1
ATOM 767 C C . VAL A 1 97 ? -2.693 -4.803 22.919 1.00 98.06 97 VAL A C 1
ATOM 769 O O . VAL A 1 97 ? -2.376 -5.233 24.027 1.00 98.06 97 VAL A O 1
ATOM 772 N N . LEU A 1 98 ? -3.505 -5.477 22.108 1.00 96.94 98 LEU A N 1
ATOM 773 C CA . LEU A 1 98 ? -4.044 -6.795 22.445 1.00 96.94 98 LEU A CA 1
ATOM 774 C C . LEU A 1 98 ? -3.114 -7.911 21.997 1.00 96.94 98 LEU A C 1
ATOM 776 O O . LEU A 1 98 ? -2.720 -8.761 22.795 1.00 96.94 98 LEU A O 1
ATOM 780 N N . TRP A 1 99 ? -2.781 -7.897 20.711 1.00 97.31 99 TRP A N 1
ATOM 781 C CA . TRP A 1 99 ? -2.072 -8.982 20.055 1.00 97.31 99 TRP A CA 1
ATOM 782 C C . TRP A 1 99 ? -1.040 -8.427 19.089 1.00 97.31 99 TRP A C 1
ATOM 784 O O . TRP A 1 99 ? -1.237 -7.372 18.490 1.00 97.31 99 TRP A O 1
ATOM 794 N N . CYS A 1 100 ? 0.040 -9.181 18.945 1.00 96.50 100 CYS A N 1
ATOM 795 C CA . CYS A 1 100 ? 1.054 -9.008 17.925 1.00 96.50 100 CYS A CA 1
ATOM 796 C C . CYS A 1 100 ? 1.402 -10.402 17.421 1.00 96.50 100 CYS A C 1
ATOM 798 O O . CYS A 1 100 ? 1.624 -11.311 18.227 1.00 96.50 100 CYS A O 1
ATOM 800 N N . PHE A 1 101 ? 1.410 -10.583 16.111 1.00 94.62 101 PHE A N 1
ATOM 801 C CA . PHE A 1 101 ? 1.802 -11.836 15.485 1.00 94.62 101 PHE A CA 1
ATOM 802 C C . PHE A 1 101 ? 2.449 -11.557 14.134 1.00 94.62 101 PHE A C 1
ATOM 804 O O . PHE A 1 101 ? 2.058 -10.621 13.438 1.00 94.62 101 PHE A O 1
ATOM 811 N N . ALA A 1 102 ? 3.406 -12.404 13.762 1.00 92.50 102 ALA A N 1
ATOM 812 C CA . ALA A 1 102 ? 4.039 -12.338 12.456 1.00 92.50 102 ALA A CA 1
ATOM 813 C C . ALA A 1 102 ? 3.006 -12.566 11.339 1.00 92.50 102 ALA A C 1
ATOM 815 O O . ALA A 1 102 ? 2.137 -13.442 11.435 1.00 92.50 102 ALA A O 1
ATOM 816 N N . ASP A 1 103 ? 3.131 -11.788 10.271 1.00 89.12 103 ASP A N 1
ATOM 817 C CA . ASP A 1 103 ? 2.405 -11.920 9.015 1.00 89.12 103 ASP A CA 1
ATOM 818 C C . ASP A 1 103 ? 3.362 -12.265 7.853 1.00 89.12 103 ASP A C 1
ATOM 820 O O . ASP A 1 103 ? 4.489 -12.714 8.056 1.00 89.12 103 ASP A O 1
ATOM 824 N N . LEU A 1 104 ? 2.887 -12.164 6.607 1.00 81.69 104 LEU A N 1
ATOM 825 C CA . LEU A 1 104 ? 3.667 -12.543 5.420 1.00 81.69 104 LEU A CA 1
ATOM 826 C C . LEU A 1 104 ? 4.777 -11.537 5.054 1.00 81.69 104 LEU A C 1
ATOM 828 O O . LEU A 1 104 ? 5.620 -11.838 4.208 1.00 81.69 104 LEU A O 1
ATOM 832 N N . VAL A 1 105 ? 4.754 -10.335 5.626 1.00 85.19 105 VAL A N 1
ATOM 833 C CA . VAL A 1 105 ? 5.650 -9.221 5.288 1.00 85.19 105 VAL A CA 1
ATOM 834 C C . VAL A 1 105 ? 6.441 -8.759 6.512 1.00 85.19 105 VAL A C 1
ATOM 836 O O . VAL A 1 105 ? 7.636 -8.527 6.366 1.00 85.19 105 VAL A O 1
ATOM 839 N N . GLY A 1 106 ? 5.805 -8.673 7.680 1.00 90.19 106 GLY A N 1
ATOM 840 C CA . GLY A 1 106 ? 6.392 -8.238 8.948 1.00 90.19 106 GLY A CA 1
ATOM 841 C C . GLY A 1 106 ? 5.509 -8.681 10.112 1.00 90.19 106 GLY A C 1
ATOM 842 O O . GLY A 1 106 ? 5.073 -9.829 10.140 1.00 90.19 106 GLY A O 1
ATOM 843 N N . ASP A 1 107 ? 5.200 -7.775 11.034 1.00 94.88 107 ASP A N 1
ATOM 844 C CA . ASP A 1 107 ? 4.264 -8.012 12.128 1.00 94.88 107 ASP A CA 1
ATOM 845 C C . ASP A 1 107 ? 2.911 -7.333 11.900 1.00 94.88 107 ASP A C 1
ATOM 847 O O . ASP A 1 107 ? 2.790 -6.262 11.296 1.00 94.88 107 ASP A O 1
ATOM 851 N N . THR A 1 108 ? 1.878 -7.961 12.459 1.00 96.06 108 THR A N 1
ATOM 852 C CA . THR A 1 108 ? 0.542 -7.399 12.609 1.00 96.06 108 THR A CA 1
ATOM 853 C C . THR A 1 108 ? 0.242 -7.145 14.079 1.00 96.06 108 THR A C 1
ATOM 855 O O . THR A 1 108 ? 0.277 -8.062 14.898 1.00 96.06 108 THR A O 1
ATOM 858 N N . VAL A 1 109 ? -0.135 -5.906 14.390 1.00 97.62 109 VAL A N 1
ATOM 859 C CA . VAL A 1 109 ? -0.468 -5.428 15.733 1.00 97.62 109 VAL A CA 1
ATOM 860 C C . VAL A 1 109 ? -1.938 -5.043 15.796 1.00 97.62 109 VAL A C 1
ATOM 862 O O . VAL A 1 109 ? -2.429 -4.269 14.973 1.00 97.62 109 VAL A O 1
ATOM 865 N N . ILE A 1 110 ? -2.643 -5.553 16.804 1.00 98.00 110 ILE A N 1
ATOM 866 C CA . ILE A 1 110 ? -4.054 -5.258 17.056 1.00 98.00 110 ILE A CA 1
ATOM 867 C C . ILE A 1 110 ? -4.176 -4.366 18.288 1.00 98.00 110 ILE A C 1
ATOM 869 O O . ILE A 1 110 ? -3.822 -4.768 19.398 1.00 98.00 110 ILE A O 1
ATOM 873 N N . VAL A 1 111 ? -4.737 -3.173 18.106 1.00 98.25 111 VAL A N 1
ATOM 874 C CA . VAL A 1 111 ? -5.034 -2.219 19.180 1.00 98.25 111 VAL A CA 1
ATOM 875 C C . VAL A 1 111 ? -6.540 -2.167 19.401 1.00 98.25 111 VAL A C 1
ATOM 877 O O . VAL A 1 111 ? -7.294 -1.814 18.495 1.00 98.25 111 VAL A O 1
ATOM 880 N N . ALA A 1 112 ? -6.999 -2.481 20.611 1.00 97.88 112 ALA A N 1
ATOM 881 C CA . ALA A 1 112 ? -8.393 -2.282 20.993 1.00 97.88 112 ALA A CA 1
ATOM 882 C C . ALA A 1 112 ? -8.609 -0.909 21.611 1.00 97.88 112 ALA A C 1
ATOM 884 O O . ALA A 1 112 ? -7.942 -0.531 22.573 1.00 97.88 112 ALA A O 1
ATOM 885 N N . THR A 1 113 ? -9.589 -0.187 21.083 1.00 97.06 113 THR A N 1
ATOM 886 C CA . THR A 1 113 ? -9.984 1.131 21.588 1.00 97.06 113 THR A CA 1
ATOM 887 C C . THR A 1 113 ? -10.956 0.990 22.762 1.00 97.06 113 THR A C 1
ATOM 889 O O . THR A 1 113 ? -11.597 -0.045 22.943 1.00 97.06 113 THR A O 1
ATOM 892 N N . ASP A 1 114 ? -11.184 2.051 23.533 1.00 94.75 114 ASP A N 1
ATOM 893 C CA . ASP A 1 114 ? -12.232 2.028 24.565 1.00 94.75 114 ASP A CA 1
ATOM 894 C C . ASP A 1 114 ? -13.665 2.102 23.983 1.00 94.75 114 ASP A C 1
ATOM 896 O O . ASP A 1 114 ? -14.644 2.003 24.729 1.00 94.75 114 ASP A O 1
ATOM 900 N N . ARG A 1 115 ? -13.821 2.208 22.654 1.00 95.69 115 ARG A N 1
ATOM 901 C CA . ARG A 1 115 ? -15.122 2.312 21.982 1.00 95.69 115 ARG A CA 1
ATOM 902 C C . ARG A 1 115 ? -15.797 0.956 21.813 1.00 95.69 115 ARG A C 1
ATOM 904 O O . ARG A 1 115 ? -15.163 -0.036 21.451 1.00 95.69 115 ARG A O 1
ATOM 911 N N . ARG A 1 116 ? -17.106 0.940 22.057 1.00 94.44 116 ARG A N 1
ATOM 912 C CA . ARG A 1 116 ? -17.967 -0.238 21.946 1.00 94.44 116 ARG A CA 1
ATOM 913 C C . ARG A 1 116 ? -19.194 0.075 21.106 1.00 94.44 116 ARG A C 1
ATOM 915 O O . ARG A 1 116 ? -19.715 1.191 21.152 1.00 94.44 116 ARG A O 1
ATOM 922 N N . LEU A 1 117 ? -19.686 -0.945 20.418 1.00 94.25 117 LEU A N 1
ATOM 923 C CA . LEU A 1 117 ? -20.998 -0.955 19.793 1.00 94.25 117 LEU A CA 1
ATOM 924 C C . LEU A 1 117 ? -21.675 -2.277 20.140 1.00 94.25 117 LEU A C 1
ATOM 926 O O . LEU A 1 117 ? -21.258 -3.323 19.657 1.00 94.25 117 LEU A O 1
ATOM 930 N N . GLU A 1 118 ? -22.700 -2.220 20.990 1.00 93.00 118 GLU A N 1
ATOM 931 C CA . GLU A 1 118 ? -23.356 -3.415 21.537 1.00 93.00 118 GLU A CA 1
ATOM 932 C C . GLU A 1 118 ? -22.325 -4.367 22.175 1.00 93.00 118 GLU A C 1
ATOM 934 O O . GLU A 1 118 ? -21.627 -3.972 23.111 1.00 93.00 118 GLU A O 1
ATOM 939 N N . ASP A 1 119 ? -22.212 -5.596 21.677 1.00 95.75 119 ASP A N 1
ATOM 940 C CA . ASP A 1 119 ? -21.264 -6.607 22.138 1.00 95.75 119 ASP A CA 1
ATOM 941 C C . ASP A 1 119 ? -19.983 -6.667 21.292 1.00 95.75 119 ASP A C 1
ATOM 943 O O . ASP A 1 119 ? -19.253 -7.659 21.320 1.00 95.75 119 ASP A O 1
ATOM 947 N N . PHE A 1 120 ? -19.692 -5.597 20.553 1.00 96.94 120 PHE A N 1
ATOM 948 C CA . PHE A 1 120 ? -18.465 -5.436 19.791 1.00 96.94 120 PHE A CA 1
ATOM 949 C C . PHE A 1 120 ? -17.566 -4.342 20.363 1.00 96.94 120 PHE A C 1
ATOM 951 O O . PHE A 1 120 ? -18.005 -3.271 20.793 1.00 96.94 120 PHE A O 1
ATOM 958 N N . ARG A 1 121 ? -16.271 -4.606 20.262 1.00 97.56 121 ARG A N 1
ATOM 959 C CA . ARG A 1 121 ? -15.151 -3.713 20.510 1.00 97.56 121 ARG A CA 1
ATOM 960 C C . ARG A 1 121 ? -14.617 -3.181 19.190 1.00 97.56 121 ARG A C 1
ATOM 962 O O . ARG A 1 121 ? -14.360 -3.963 18.279 1.00 97.56 121 ARG A O 1
ATOM 969 N N . LEU A 1 122 ? -14.380 -1.878 19.095 1.00 97.94 122 LEU A N 1
ATOM 970 C CA . LEU A 1 122 ? -13.656 -1.329 17.952 1.00 97.94 122 LEU A CA 1
ATOM 971 C C . LEU A 1 122 ? -12.152 -1.590 18.109 1.00 97.94 122 LEU A C 1
ATOM 973 O O . LEU A 1 122 ? -11.556 -1.219 19.128 1.00 97.94 122 LEU A O 1
ATOM 977 N N . VAL A 1 123 ? -11.554 -2.198 17.089 1.00 98.12 123 VAL A N 1
ATOM 978 C CA . VAL A 1 123 ? -10.127 -2.524 17.009 1.00 98.12 123 VAL A CA 1
ATOM 979 C C . VAL A 1 123 ? -9.508 -1.936 15.742 1.00 98.12 123 VAL A C 1
ATOM 981 O O . VAL A 1 123 ? -10.176 -1.806 14.714 1.00 98.12 123 VAL A O 1
ATOM 984 N N . ILE A 1 124 ? -8.227 -1.589 15.827 1.00 98.19 124 ILE A N 1
ATOM 985 C CA . ILE A 1 124 ? -7.413 -1.122 14.706 1.00 98.19 124 ILE A CA 1
ATOM 986 C C . ILE A 1 124 ? -6.250 -2.094 14.530 1.00 98.19 124 ILE A C 1
ATOM 988 O O . ILE A 1 124 ? -5.545 -2.411 15.488 1.00 98.19 124 ILE A O 1
ATOM 992 N N . GLN A 1 125 ? -6.083 -2.570 13.305 1.00 97.94 125 GLN A N 1
ATOM 993 C CA . GLN A 1 125 ? -5.017 -3.457 12.874 1.00 97.94 125 GLN A CA 1
ATOM 994 C C . GLN A 1 125 ? -3.981 -2.644 12.094 1.00 97.94 125 GLN A C 1
ATOM 996 O O . GLN A 1 125 ? -4.334 -1.948 11.139 1.00 97.94 125 GLN A O 1
ATOM 1001 N N . TYR A 1 126 ? -2.719 -2.781 12.489 1.00 98.12 126 TYR A N 1
ATOM 1002 C CA . TYR A 1 126 ? -1.551 -2.232 11.804 1.00 98.12 126 TYR A CA 1
ATOM 1003 C C . TYR A 1 126 ? -0.697 -3.411 11.351 1.00 98.12 126 TYR A C 1
ATOM 1005 O O . TYR A 1 126 ? -0.175 -4.135 12.195 1.00 98.12 126 TYR A O 1
ATOM 1013 N N . SER A 1 127 ? -0.600 -3.634 10.047 1.00 96.62 127 SER A N 1
ATOM 1014 C CA . SER A 1 127 ? 0.122 -4.773 9.475 1.00 96.62 127 SER A CA 1
ATOM 1015 C C . SER A 1 127 ? 1.343 -4.328 8.686 1.00 96.62 127 SER A C 1
ATOM 1017 O O . SER A 1 127 ? 1.404 -3.188 8.214 1.00 96.62 127 SER A O 1
ATOM 1019 N N . HIS A 1 128 ? 2.272 -5.268 8.505 1.00 95.56 128 HIS A N 1
ATOM 1020 C CA . HIS A 1 128 ? 3.502 -5.092 7.732 1.00 95.56 128 HIS A CA 1
ATOM 1021 C C . HIS A 1 128 ? 4.460 -4.057 8.338 1.00 95.56 128 HIS A C 1
ATOM 1023 O O . HIS A 1 128 ? 5.128 -3.297 7.631 1.00 95.56 128 HIS A O 1
ATOM 1029 N N . ILE A 1 129 ? 4.519 -4.037 9.669 1.00 96.88 129 ILE A N 1
ATOM 1030 C CA . ILE A 1 129 ? 5.434 -3.188 10.430 1.00 96.88 129 ILE A CA 1
ATOM 1031 C C . ILE A 1 129 ? 6.443 -4.043 11.194 1.00 96.88 129 ILE A C 1
ATOM 1033 O O . ILE A 1 129 ? 6.153 -5.187 11.517 1.00 96.88 129 ILE A O 1
ATOM 1037 N N . ASP A 1 130 ? 7.599 -3.481 11.516 1.00 96.38 130 ASP A N 1
ATOM 1038 C CA . ASP A 1 130 ? 8.435 -3.968 12.616 1.00 96.38 130 ASP A CA 1
ATOM 1039 C C . ASP A 1 130 ? 7.890 -3.375 13.911 1.00 96.38 130 ASP A C 1
ATOM 1041 O O . ASP A 1 130 ? 7.896 -2.149 14.087 1.00 96.38 130 ASP A O 1
ATOM 1045 N N . PHE A 1 131 ? 7.313 -4.235 14.751 1.00 96.81 131 PHE A N 1
ATOM 1046 C CA . PHE A 1 131 ? 6.667 -3.830 15.991 1.00 96.81 131 PHE A CA 1
ATOM 1047 C C . PHE A 1 131 ? 7.709 -3.569 17.081 1.00 96.81 131 PHE A C 1
ATOM 1049 O O . PHE A 1 131 ? 8.358 -4.478 17.595 1.00 96.81 131 PHE A O 1
ATOM 1056 N N . GLU A 1 132 ? 7.830 -2.306 17.483 1.00 95.25 132 GLU A N 1
ATOM 1057 C CA . GLU A 1 132 ? 8.809 -1.856 18.471 1.00 95.25 132 GLU A CA 1
ATOM 1058 C C . GLU A 1 132 ? 8.227 -0.758 19.381 1.00 95.25 132 GLU A C 1
ATOM 1060 O O . GLU A 1 132 ? 7.120 -0.262 19.187 1.00 95.25 132 GLU A O 1
ATOM 1065 N N . ASN A 1 133 ? 8.983 -0.364 20.407 1.00 93.75 133 ASN A N 1
ATOM 1066 C CA . ASN A 1 133 ? 8.674 0.716 21.364 1.00 93.75 133 ASN A CA 1
ATOM 1067 C C . ASN A 1 133 ? 7.542 0.471 22.377 1.00 93.75 133 ASN A C 1
ATOM 1069 O O . ASN A 1 133 ? 7.523 1.155 23.401 1.00 93.75 133 ASN A O 1
ATOM 1073 N N . VAL A 1 134 ? 6.634 -0.481 22.149 1.00 94.62 134 VAL A N 1
ATOM 1074 C CA . VAL A 1 134 ? 5.567 -0.840 23.106 1.00 94.62 134 VAL A CA 1
ATOM 1075 C C . VAL A 1 134 ? 5.444 -2.358 23.271 1.00 94.62 134 VAL A C 1
ATOM 1077 O O . VAL A 1 134 ? 5.967 -3.126 22.466 1.00 94.62 134 VAL A O 1
ATOM 1080 N N . ALA A 1 135 ? 4.760 -2.805 24.323 1.00 96.19 135 ALA A N 1
ATOM 1081 C CA . ALA A 1 135 ? 4.556 -4.214 24.636 1.00 96.19 135 ALA A CA 1
ATOM 1082 C C . ALA A 1 135 ? 3.076 -4.626 24.587 1.00 96.19 135 ALA A C 1
ATOM 1084 O O . ALA A 1 135 ? 2.151 -3.812 24.653 1.00 96.19 135 ALA A O 1
ATOM 1085 N N . LEU A 1 136 ? 2.840 -5.939 24.502 1.00 96.69 136 LEU A N 1
ATOM 1086 C CA . LEU A 1 136 ? 1.495 -6.499 24.624 1.00 96.69 136 LEU A CA 1
ATOM 1087 C C . LEU A 1 136 ? 0.882 -6.143 25.979 1.00 96.69 136 LEU A C 1
ATOM 1089 O O . LEU A 1 136 ? 1.501 -6.310 27.028 1.00 96.69 136 LEU A O 1
ATOM 1093 N N . GLY A 1 137 ? -0.370 -5.699 25.950 1.00 96.44 137 GLY A N 1
ATOM 1094 C CA . GLY A 1 137 ? -1.103 -5.260 27.126 1.00 96.44 137 GLY A CA 1
ATOM 1095 C C . GLY A 1 137 ? -0.901 -3.788 27.481 1.00 96.44 137 GLY A C 1
ATOM 1096 O O . GLY A 1 137 ? -1.679 -3.294 28.301 1.00 96.44 137 GLY A O 1
ATOM 1097 N N . ASP A 1 138 ? 0.042 -3.067 26.872 1.00 97.75 138 ASP A N 1
ATOM 1098 C CA . ASP A 1 138 ? 0.251 -1.646 27.161 1.00 97.75 138 ASP A CA 1
ATOM 1099 C C . ASP A 1 138 ? -0.967 -0.806 26.773 1.00 97.75 138 ASP A C 1
ATOM 1101 O O . ASP A 1 138 ? -1.626 -1.060 25.759 1.00 97.75 138 ASP A O 1
ATOM 1105 N N . ARG A 1 139 ? -1.264 0.215 27.591 1.00 97.94 139 ARG A N 1
ATOM 1106 C CA . ARG A 1 139 ? -2.165 1.306 27.201 1.00 97.94 139 ARG A CA 1
ATOM 1107 C C . ARG A 1 139 ? -1.342 2.373 26.492 1.00 97.94 139 ARG A C 1
ATOM 1109 O O . ARG A 1 139 ? -0.321 2.801 27.021 1.00 97.94 139 ARG A O 1
ATOM 1116 N N . ILE A 1 140 ? -1.811 2.794 25.330 1.00 97.31 140 ILE A N 1
ATOM 111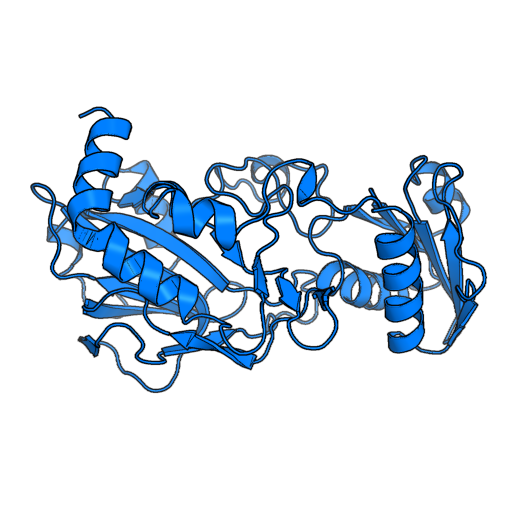7 C CA . ILE A 1 140 ? -1.113 3.717 24.437 1.00 97.31 140 ILE A CA 1
ATOM 1118 C C . ILE A 1 140 ? -2.052 4.851 24.040 1.00 97.31 140 ILE A C 1
ATOM 1120 O O . ILE A 1 140 ? -3.269 4.661 23.958 1.00 97.31 140 ILE A O 1
ATOM 1124 N N . GLU A 1 141 ? -1.479 6.020 23.788 1.00 96.69 141 GLU A N 1
ATOM 1125 C CA . GLU A 1 141 ? -2.215 7.210 23.372 1.00 96.69 141 GLU A CA 1
ATOM 1126 C C . GLU A 1 141 ? -2.141 7.377 21.849 1.00 96.69 141 GLU A C 1
ATOM 1128 O O . GLU A 1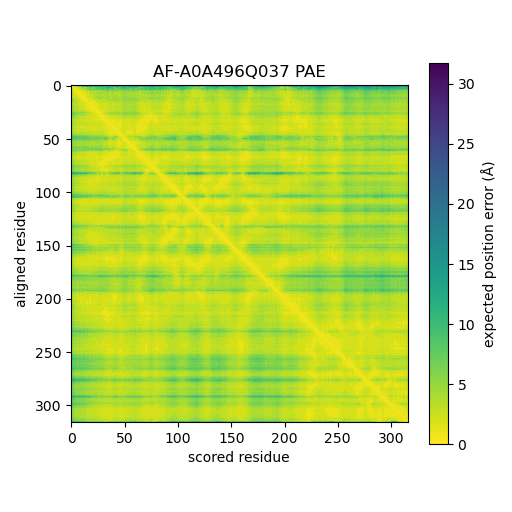 141 ? -1.264 6.824 21.176 1.00 96.69 141 GLU A O 1
ATOM 1133 N N . ALA A 1 142 ? -3.056 8.164 21.283 1.00 95.31 142 ALA A N 1
ATOM 1134 C CA . ALA A 1 142 ? -2.950 8.555 19.882 1.00 95.31 142 ALA A CA 1
ATOM 1135 C C . ALA A 1 142 ? -1.628 9.311 19.641 1.00 95.31 142 ALA A C 1
ATOM 1137 O O . ALA A 1 142 ? -1.256 10.210 20.396 1.00 95.31 142 ALA A O 1
ATOM 1138 N N . GLY A 1 143 ? -0.913 8.946 18.577 1.00 95.56 143 GLY A N 1
ATOM 1139 C CA . GLY A 1 143 ? 0.407 9.480 18.251 1.00 95.56 143 GLY A CA 1
ATOM 1140 C C . GLY A 1 143 ? 1.584 8.692 18.834 1.00 95.56 143 GLY A C 1
ATOM 1141 O O . GLY A 1 143 ? 2.709 8.936 18.405 1.00 95.56 143 GLY A O 1
ATOM 1142 N N . THR A 1 144 ? 1.368 7.743 19.755 1.00 97.00 144 THR A N 1
ATOM 1143 C CA . THR A 1 144 ? 2.442 6.852 20.225 1.00 97.00 144 THR A CA 1
ATOM 1144 C C . THR A 1 144 ? 2.967 6.013 19.060 1.00 97.00 144 THR A C 1
ATOM 1146 O O . THR A 1 144 ? 2.195 5.309 18.413 1.00 97.00 144 THR A O 1
ATOM 1149 N N . GLU A 1 145 ? 4.270 6.082 18.786 1.00 97.25 145 GLU A N 1
ATOM 1150 C CA . GLU A 1 145 ? 4.919 5.244 17.774 1.00 97.25 145 GLU A CA 1
ATOM 1151 C C . GLU A 1 145 ? 4.969 3.787 18.242 1.00 97.25 145 GLU A C 1
ATOM 1153 O O . GLU A 1 145 ? 5.461 3.505 19.333 1.00 97.25 145 GLU A O 1
ATOM 1158 N N . ILE A 1 146 ? 4.481 2.868 17.410 1.00 97.62 146 ILE A N 1
ATOM 1159 C CA . ILE A 1 146 ? 4.448 1.422 17.704 1.00 97.62 146 ILE A CA 1
ATOM 1160 C C . ILE A 1 146 ? 5.340 0.604 16.776 1.00 97.62 146 ILE A C 1
ATOM 1162 O O . ILE A 1 146 ? 5.400 -0.614 16.880 1.00 97.62 146 ILE A O 1
ATOM 1166 N N . GLY A 1 147 ? 5.999 1.257 15.825 1.00 97.25 147 GLY A N 1
ATOM 1167 C CA . GLY A 1 147 ? 6.829 0.556 14.868 1.00 97.25 147 GLY A CA 1
ATOM 1168 C C . GLY A 1 147 ? 7.215 1.396 13.672 1.00 97.25 147 GLY A C 1
ATOM 1169 O O . GLY A 1 147 ? 7.058 2.625 13.653 1.00 97.25 147 GLY A O 1
ATOM 1170 N N . LYS A 1 148 ? 7.715 0.712 12.651 1.00 97.25 148 LYS A N 1
ATOM 1171 C CA . LYS A 1 148 ? 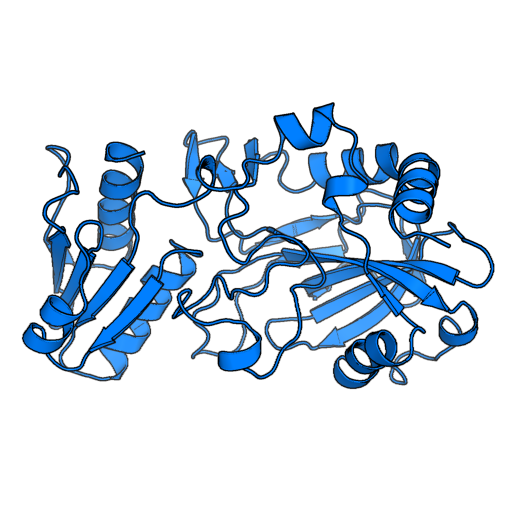8.040 1.295 11.350 1.00 97.25 148 LYS A CA 1
ATOM 1172 C C . LYS A 1 148 ? 7.635 0.354 10.225 1.00 97.25 148 LYS A C 1
ATOM 1174 O O . LYS A 1 148 ? 7.619 -0.855 10.411 1.00 97.25 148 LYS A O 1
ATOM 1179 N N . ILE A 1 149 ? 7.327 0.910 9.060 1.00 97.38 149 ILE A N 1
ATOM 1180 C CA . ILE A 1 149 ? 7.103 0.110 7.851 1.00 97.38 149 ILE A CA 1
ATOM 1181 C C . ILE A 1 149 ? 8.403 -0.599 7.479 1.00 97.38 149 ILE A C 1
ATOM 1183 O O . ILE A 1 149 ? 9.441 0.057 7.354 1.00 97.38 149 ILE A O 1
ATOM 1187 N N . GLU A 1 150 ? 8.327 -1.900 7.221 1.00 90.38 150 GLU A N 1
ATOM 1188 C CA . GLU A 1 150 ? 9.459 -2.672 6.716 1.00 90.38 150 GLU A CA 1
ATOM 1189 C C . GLU A 1 150 ? 9.220 -3.219 5.315 1.00 90.38 150 GLU A C 1
ATOM 1191 O O . GLU A 1 150 ? 8.096 -3.379 4.827 1.00 90.38 150 GLU A O 1
ATOM 1196 N N . LEU A 1 151 ? 10.332 -3.490 4.641 1.00 92.38 151 LEU A N 1
ATOM 1197 C CA . LEU A 1 151 ? 10.318 -4.310 3.452 1.00 92.38 151 LEU A CA 1
ATOM 1198 C C . LEU A 1 151 ? 10.099 -5.777 3.846 1.00 92.38 151 LEU A C 1
ATOM 1200 O O . LEU A 1 151 ? 10.665 -6.262 4.818 1.00 92.38 151 LEU A O 1
ATOM 1204 N N . SER A 1 152 ? 9.325 -6.500 3.034 1.00 90.19 152 SER A N 1
ATOM 1205 C CA . SER A 1 152 ? 9.098 -7.935 3.228 1.00 90.19 152 SER A CA 1
ATOM 1206 C C . SER A 1 152 ? 10.402 -8.713 3.417 1.00 90.19 152 SER A C 1
ATOM 1208 O O . SER A 1 152 ? 11.310 -8.622 2.585 1.00 90.19 152 SER A O 1
ATOM 1210 N N . ILE A 1 153 ? 10.436 -9.556 4.451 1.00 85.56 153 ILE A N 1
ATOM 1211 C CA . ILE A 1 153 ? 11.554 -10.470 4.721 1.00 85.56 153 ILE A CA 1
ATOM 1212 C C . ILE A 1 153 ? 11.709 -11.577 3.664 1.00 85.56 153 ILE A C 1
ATOM 1214 O O . ILE A 1 153 ? 12.757 -12.222 3.598 1.00 85.56 153 ILE A O 1
ATOM 1218 N N . ASP A 1 154 ? 10.690 -11.820 2.827 1.00 89.50 154 ASP A N 1
ATOM 1219 C CA . ASP A 1 154 ? 10.800 -12.765 1.716 1.00 89.50 154 ASP A CA 1
ATOM 1220 C C . ASP A 1 154 ? 11.644 -12.140 0.589 1.00 89.50 154 ASP A C 1
ATOM 1222 O O . ASP A 1 154 ? 11.192 -11.202 -0.083 1.00 89.50 154 ASP A O 1
ATOM 1226 N N . PRO A 1 155 ? 12.836 -12.691 0.282 1.00 87.88 155 PRO A N 1
ATOM 1227 C CA . PRO A 1 155 ? 13.704 -12.165 -0.766 1.00 87.88 155 PRO A CA 1
ATOM 1228 C C . PRO A 1 155 ? 13.095 -12.265 -2.168 1.00 87.88 155 PRO A C 1
ATOM 1230 O O . PRO A 1 155 ? 13.667 -11.714 -3.105 1.00 87.88 155 PRO A O 1
ATOM 1233 N N . LYS A 1 156 ? 11.968 -12.965 -2.352 1.00 90.31 156 LYS A N 1
ATOM 1234 C CA . LYS A 1 156 ? 11.218 -13.047 -3.616 1.00 90.31 156 LYS A CA 1
ATOM 1235 C C . LYS A 1 156 ? 10.016 -12.107 -3.662 1.00 90.31 156 LYS A C 1
ATOM 1237 O O . LYS A 1 156 ? 9.39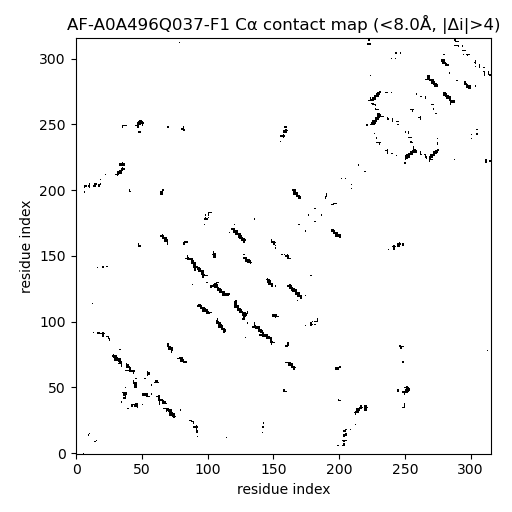6 -11.988 -4.722 1.00 90.31 156 LYS A O 1
ATOM 1242 N N . SER A 1 157 ? 9.694 -11.433 -2.560 1.00 91.94 157 SER A N 1
ATOM 1243 C CA . SER A 1 157 ? 8.569 -10.510 -2.504 1.00 91.94 157 SER A CA 1
ATOM 1244 C C . SER A 1 157 ? 8.785 -9.334 -3.452 1.00 91.94 157 SER A C 1
ATOM 1246 O O . SER A 1 157 ? 9.859 -8.726 -3.505 1.00 91.94 157 SER A O 1
ATOM 1248 N N . ILE A 1 158 ? 7.745 -9.032 -4.222 1.00 93.38 158 ILE A N 1
ATOM 1249 C CA . ILE A 1 158 ? 7.667 -7.893 -5.146 1.00 93.38 158 ILE A CA 1
ATOM 1250 C C . ILE A 1 158 ? 6.800 -6.763 -4.580 1.00 93.38 158 ILE A C 1
ATOM 1252 O O . ILE A 1 158 ? 6.659 -5.728 -5.223 1.00 93.38 158 ILE A O 1
ATOM 1256 N N . THR A 1 159 ? 6.192 -6.968 -3.412 1.00 94.06 159 THR A N 1
ATOM 1257 C CA . THR A 1 159 ? 5.309 -5.990 -2.777 1.00 94.06 159 THR A CA 1
ATOM 1258 C C . THR A 1 159 ? 6.141 -4.826 -2.247 1.00 94.06 159 THR A C 1
ATOM 1260 O O . THR A 1 159 ? 7.194 -5.035 -1.640 1.00 94.06 159 THR A O 1
ATOM 1263 N N . ALA A 1 160 ? 5.692 -3.599 -2.510 1.00 96.06 160 ALA A N 1
ATOM 1264 C CA . ALA A 1 160 ? 6.319 -2.399 -1.965 1.00 96.06 160 ALA A CA 1
ATOM 1265 C C . ALA A 1 160 ? 6.178 -2.362 -0.428 1.00 96.06 160 ALA A C 1
ATOM 1267 O O . ALA A 1 160 ? 5.159 -2.834 0.083 1.00 96.06 160 ALA A O 1
ATOM 1268 N N . PRO A 1 161 ? 7.141 -1.783 0.312 1.00 96.56 161 PRO A N 1
ATOM 1269 C CA . PRO A 1 161 ? 6.944 -1.440 1.720 1.00 96.56 161 PRO A CA 1
ATOM 1270 C C . PRO A 1 161 ? 5.706 -0.550 1.876 1.00 96.56 161 PRO A C 1
ATOM 1272 O O . PRO A 1 161 ? 5.589 0.467 1.187 1.00 96.56 161 PRO A O 1
ATOM 1275 N N . HIS A 1 162 ? 4.781 -0.942 2.747 1.00 97.56 162 HIS A N 1
ATOM 1276 C CA . HIS A 1 162 ? 3.527 -0.228 2.981 1.00 97.56 162 HIS A CA 1
ATOM 1277 C C . HIS A 1 162 ? 2.985 -0.526 4.377 1.00 97.56 162 HIS A C 1
ATOM 1279 O O . HIS A 1 162 ? 3.308 -1.554 4.961 1.00 97.56 162 HIS A O 1
ATOM 1285 N N . LEU A 1 163 ? 2.127 0.359 4.880 1.00 97.94 163 LEU A N 1
ATOM 1286 C CA . LEU A 1 163 ? 1.278 0.069 6.032 1.00 97.94 163 LEU A CA 1
ATOM 1287 C C . LEU A 1 163 ? -0.072 -0.426 5.519 1.00 97.94 163 LEU A C 1
ATOM 1289 O O . LEU A 1 163 ? -0.738 0.304 4.785 1.00 97.94 163 LEU A O 1
ATOM 1293 N N . HIS A 1 164 ? -0.490 -1.616 5.942 1.00 97.69 164 HIS A N 1
ATOM 1294 C CA . HIS A 1 164 ? -1.875 -2.053 5.789 1.00 97.69 164 HIS A CA 1
ATOM 1295 C C . HIS A 1 164 ? -2.652 -1.696 7.060 1.00 97.69 164 HIS A C 1
ATOM 1297 O O . HIS A 1 164 ? -2.356 -2.201 8.148 1.00 97.69 164 HIS A O 1
ATOM 1303 N N . LEU A 1 165 ? -3.634 -0.802 6.929 1.00 98.19 165 LEU A N 1
ATOM 1304 C CA . LEU A 1 165 ? -4.487 -0.356 8.028 1.00 98.19 165 LEU A CA 1
ATOM 1305 C C . LEU A 1 165 ? -5.892 -0.929 7.868 1.00 98.19 165 LEU A C 1
ATOM 1307 O O . LEU A 1 165 ? -6.604 -0.593 6.920 1.00 98.19 165 LEU A O 1
ATOM 1311 N N . SER A 1 166 ? -6.328 -1.696 8.859 1.00 98.12 166 SER A N 1
ATOM 1312 C CA . SER A 1 166 ? -7.694 -2.210 8.935 1.00 98.12 166 SER A CA 1
ATOM 1313 C C . SER A 1 166 ? -8.386 -1.713 10.200 1.00 98.12 166 SER A C 1
ATOM 1315 O O . SER A 1 166 ? -7.778 -1.613 11.264 1.00 98.12 166 SER A O 1
ATOM 1317 N N . ILE A 1 167 ? -9.678 -1.401 10.100 1.00 98.12 167 ILE A N 1
ATOM 1318 C CA . ILE A 1 167 ? -10.517 -1.039 11.248 1.00 98.12 167 ILE A CA 1
ATOM 1319 C C . ILE A 1 167 ? -11.684 -2.010 11.291 1.00 98.12 167 ILE A C 1
ATOM 1321 O O . ILE A 1 167 ? -12.344 -2.234 10.277 1.00 98.12 167 ILE A O 1
ATOM 1325 N N . ALA A 1 168 ? -11.950 -2.586 12.458 1.00 97.56 168 ALA A N 1
ATOM 1326 C CA . ALA A 1 168 ? -12.983 -3.598 12.589 1.00 97.56 168 ALA A CA 1
ATOM 1327 C C . ALA A 1 168 ? -13.734 -3.524 13.918 1.00 97.56 168 ALA A C 1
ATOM 1329 O O . ALA A 1 168 ? -13.240 -3.021 14.925 1.00 97.56 168 ALA A O 1
ATOM 1330 N N . LEU A 1 169 ? -14.943 -4.076 13.913 1.00 97.69 169 LEU A N 1
ATOM 1331 C CA . LEU A 1 169 ? -15.692 -4.428 15.110 1.00 97.69 169 LEU A CA 1
ATOM 1332 C C . LEU A 1 169 ? -15.432 -5.898 15.434 1.00 97.69 169 LEU A C 1
ATOM 1334 O O . LEU A 1 169 ? -15.715 -6.771 14.615 1.00 97.69 169 LEU A O 1
ATOM 1338 N N . LEU A 1 170 ? -14.922 -6.172 16.628 1.00 97.81 170 LEU A N 1
ATOM 1339 C CA . LEU A 1 170 ? -14.582 -7.504 17.121 1.00 97.81 170 LEU A CA 1
ATOM 1340 C C . LEU A 1 170 ? -15.483 -7.871 18.302 1.00 97.81 170 LEU A C 1
ATOM 1342 O O . LEU A 1 170 ? -15.630 -7.067 19.218 1.00 97.81 170 LEU A O 1
ATOM 1346 N N . ARG A 1 171 ? -16.079 -9.069 18.315 1.00 97.25 171 ARG A N 1
ATOM 1347 C CA . ARG A 1 171 ? -16.916 -9.523 19.445 1.00 97.25 171 ARG A CA 1
ATOM 1348 C C . ARG A 1 171 ? -16.145 -9.423 20.765 1.00 97.25 171 ARG A C 1
ATOM 1350 O O . ARG A 1 171 ? -15.028 -9.921 20.871 1.00 97.25 171 ARG A O 1
ATOM 1357 N N . GLU A 1 172 ? -16.751 -8.819 21.783 1.00 96.25 172 GLU A N 1
ATOM 1358 C CA . GLU A 1 172 ? -16.100 -8.509 23.065 1.00 96.25 172 GLU A CA 1
ATOM 1359 C C . GLU A 1 172 ? -15.582 -9.776 23.772 1.00 96.25 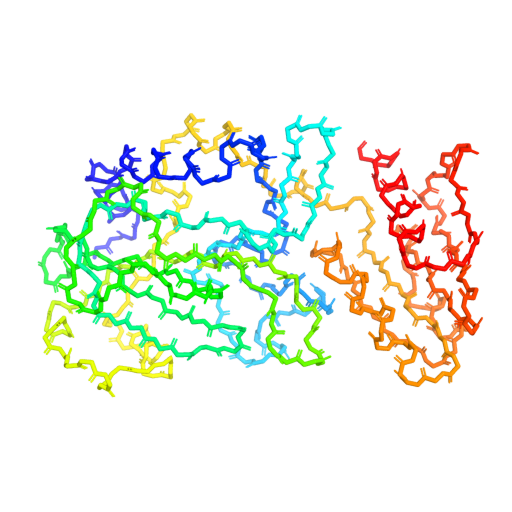172 GLU A C 1
ATOM 1361 O O . GLU A 1 172 ? -14.523 -9.744 24.391 1.00 96.25 172 GLU A O 1
ATOM 1366 N N . GLU A 1 173 ? -16.266 -10.915 23.615 1.00 95.88 173 GLU A N 1
ATOM 1367 C CA . GLU A 1 173 ? -15.837 -12.219 24.153 1.00 95.88 173 GLU A CA 1
ATOM 1368 C C . GLU A 1 173 ? -14.460 -12.683 23.640 1.00 95.88 173 GLU A C 1
ATOM 1370 O O . GLU A 1 173 ? -13.807 -13.503 24.281 1.00 95.88 173 GLU A O 1
ATOM 1375 N N . LEU A 1 174 ? -14.009 -12.176 22.487 1.00 96.31 174 LEU A N 1
ATOM 1376 C CA . LEU A 1 174 ? -12.707 -12.514 21.914 1.00 96.31 174 LEU A CA 1
ATOM 1377 C C . LEU A 1 174 ? -11.565 -11.704 22.524 1.00 96.31 174 LEU A C 1
ATOM 1379 O O . LEU A 1 174 ? -10.422 -12.142 22.475 1.00 96.31 174 LEU A O 1
ATOM 1383 N N . ILE A 1 175 ? -11.856 -10.549 23.127 1.00 95.50 175 ILE A N 1
ATOM 1384 C CA . ILE A 1 175 ? -10.845 -9.637 23.683 1.00 95.50 175 ILE A CA 1
ATOM 1385 C C . ILE A 1 175 ? -10.079 -10.280 24.846 1.00 95.50 175 ILE A C 1
ATOM 1387 O O . ILE A 1 175 ? -8.931 -9.926 25.098 1.00 95.50 175 ILE A O 1
ATOM 1391 N N . SER A 1 176 ? -10.693 -11.236 25.548 1.00 92.69 176 SER A N 1
ATOM 1392 C CA . SER A 1 176 ? -10.066 -11.953 26.662 1.00 92.69 176 SER A CA 1
ATOM 1393 C C . SER A 1 176 ? -9.131 -13.091 26.244 1.00 92.69 176 SER A C 1
ATOM 1395 O O . SER A 1 176 ? -8.548 -13.716 27.128 1.00 92.69 176 SER A O 1
ATOM 1397 N N . LEU A 1 177 ? -8.998 -13.390 24.945 1.00 95.31 177 LEU A N 1
ATOM 1398 C CA . LEU A 1 177 ? -8.054 -14.407 24.480 1.00 95.31 177 LEU A CA 1
ATOM 1399 C C . LEU A 1 177 ? -6.615 -13.990 24.790 1.00 95.31 177 LEU A C 1
ATOM 1401 O O . LEU A 1 177 ? -6.203 -12.854 24.529 1.00 95.31 177 LEU A O 1
ATOM 1405 N N . ALA A 1 178 ? -5.847 -14.927 25.338 1.00 92.19 178 ALA A N 1
ATOM 1406 C CA . ALA A 1 178 ? -4.473 -14.683 25.731 1.00 92.19 178 ALA A CA 1
ATOM 1407 C C . ALA A 1 178 ? -3.572 -14.453 24.502 1.00 92.19 178 ALA A C 1
ATOM 1409 O O . ALA A 1 178 ? -3.829 -14.991 23.417 1.00 92.19 178 ALA A O 1
ATOM 1410 N N . PRO A 1 179 ? -2.470 -13.696 24.656 1.00 86.06 179 PRO A N 1
ATOM 1411 C CA . PRO A 1 179 ? -1.410 -13.662 23.656 1.00 86.06 179 PRO A CA 1
ATOM 1412 C C . PRO A 1 179 ? -0.982 -15.078 23.237 1.00 86.06 179 PRO A C 1
ATOM 1414 O O . PRO A 1 179 ? -0.735 -15.930 24.087 1.00 86.06 179 PRO A O 1
ATOM 1417 N N . GLY A 1 180 ? -0.913 -15.337 21.929 1.00 86.75 180 GLY A N 1
ATOM 1418 C CA . GLY A 1 180 ? -0.595 -16.656 21.360 1.00 86.75 180 GLY A CA 1
ATOM 1419 C C . GLY A 1 180 ? -1.805 -17.556 21.082 1.00 86.75 180 GLY A C 1
ATOM 1420 O O . GLY A 1 180 ? -1.688 -18.520 20.328 1.00 86.75 180 GLY A O 1
ATOM 1421 N N . GLU A 1 181 ? -2.992 -17.234 21.608 1.00 92.62 181 GLU A N 1
ATOM 1422 C CA . GLU A 1 181 ? -4.233 -17.912 21.204 1.00 92.62 181 GLU A CA 1
ATOM 1423 C C . GLU A 1 181 ? -4.790 -17.379 19.879 1.00 92.62 181 GLU A C 1
ATOM 1425 O O . GLU A 1 181 ? -5.621 -18.041 19.250 1.00 92.62 181 GLU A O 1
ATOM 1430 N N . VAL A 1 182 ? -4.306 -16.216 19.442 1.00 93.25 182 VAL A N 1
ATOM 1431 C CA . VAL A 1 182 ? -4.664 -15.550 18.189 1.00 93.25 182 VAL A CA 1
ATOM 1432 C C . VAL A 1 182 ? -3.457 -15.552 17.260 1.00 93.25 182 VAL A C 1
ATOM 1434 O O . VAL A 1 182 ? -2.352 -15.200 17.661 1.00 93.25 182 VAL A O 1
ATOM 1437 N N . ASP A 1 183 ? -3.696 -15.946 16.016 1.00 91.88 183 ASP A N 1
ATOM 1438 C CA . ASP A 1 183 ? -2.743 -15.889 14.916 1.00 91.88 183 ASP A CA 1
ATOM 1439 C C . ASP A 1 183 ? -3.447 -15.325 13.673 1.00 91.88 183 ASP A C 1
ATOM 1441 O O . ASP A 1 183 ? -4.678 -15.184 13.646 1.00 91.88 183 ASP A O 1
ATOM 1445 N N . PHE A 1 184 ? -2.670 -15.028 12.631 1.00 87.06 184 PHE A N 1
ATOM 1446 C CA . PHE A 1 184 ? -3.193 -14.477 11.382 1.00 87.06 184 PHE A CA 1
ATOM 1447 C C . PHE A 1 184 ? -4.271 -15.368 10.742 1.00 87.06 184 PHE A C 1
ATOM 1449 O O . PHE A 1 184 ? -5.264 -14.871 10.216 1.00 87.06 184 PHE A O 1
ATOM 1456 N N . THR A 1 185 ? -4.140 -16.695 10.835 1.00 87.94 185 THR A N 1
ATOM 1457 C CA . THR A 1 185 ? -5.122 -17.617 10.249 1.00 87.94 185 THR A CA 1
ATOM 1458 C C . THR A 1 185 ? -6.451 -17.532 10.992 1.00 87.94 185 THR A C 1
ATOM 1460 O O . THR A 1 185 ? -7.497 -17.382 10.362 1.00 87.94 185 THR A O 1
ATOM 1463 N N . LYS A 1 186 ? -6.444 -17.589 12.327 1.00 91.25 186 LYS A N 1
ATOM 1464 C CA . LYS A 1 186 ? -7.658 -17.458 13.149 1.00 91.25 186 LYS A CA 1
ATOM 1465 C C . LYS A 1 186 ? -8.337 -16.109 12.951 1.00 91.25 186 LYS A C 1
ATOM 1467 O O . LYS A 1 186 ? -9.561 -16.080 12.830 1.00 91.25 186 LYS A O 1
ATOM 1472 N N . TRP A 1 187 ? -7.551 -15.035 12.879 1.00 90.69 187 TRP A N 1
ATOM 1473 C CA . TRP A 1 187 ? -8.042 -13.681 12.628 1.00 90.69 187 TRP A CA 1
ATOM 1474 C C . TRP A 1 187 ? -8.886 -13.615 11.350 1.00 90.69 187 TRP A C 1
ATOM 1476 O O . TRP A 1 187 ? -10.044 -13.201 11.401 1.00 90.69 187 TRP A O 1
ATOM 1486 N N . LEU A 1 188 ? -8.364 -14.142 10.237 1.00 85.88 188 LEU A N 1
ATOM 1487 C CA . LEU A 1 188 ? -9.082 -14.182 8.958 1.00 85.88 188 LEU A CA 1
ATOM 1488 C C . LEU A 1 188 ? -10.384 -15.002 9.019 1.00 85.88 188 LEU A C 1
ATOM 1490 O O . LEU A 1 188 ? -11.379 -14.649 8.390 1.00 85.88 188 LEU A O 1
ATOM 1494 N N . HIS A 1 189 ? -10.424 -16.085 9.802 1.00 89.88 189 HIS A N 1
ATOM 1495 C CA . HIS A 1 189 ? -11.633 -16.910 9.916 1.00 89.88 189 HIS A CA 1
ATOM 1496 C C . HIS A 1 189 ? -12.763 -16.221 10.697 1.00 89.88 189 HIS A C 1
ATOM 1498 O O . HIS A 1 189 ? -13.936 -16.546 10.485 1.00 89.88 189 HIS A O 1
ATOM 1504 N N . TRP A 1 190 ? -12.458 -15.266 11.582 1.00 93.12 190 TRP A N 1
ATOM 1505 C CA . TRP A 1 190 ? -13.476 -14.572 12.377 1.00 93.12 190 TRP A CA 1
ATOM 1506 C C . TRP A 1 190 ? -14.401 -13.683 11.551 1.00 93.12 190 TRP A C 1
ATOM 1508 O O . TRP A 1 190 ? -15.559 -13.509 11.943 1.00 93.12 190 TRP A O 1
ATOM 1518 N N . GLU A 1 191 ? -13.940 -13.187 10.402 1.00 88.94 191 GLU A N 1
ATOM 1519 C CA . GLU A 1 191 ? -14.788 -12.445 9.467 1.00 88.94 191 GLU A CA 1
ATOM 1520 C C . GLU A 1 191 ? -15.923 -13.336 8.946 1.00 88.94 191 GLU A C 1
ATOM 1522 O O . GLU A 1 191 ? -17.101 -13.000 9.072 1.00 88.94 191 GLU A O 1
ATOM 1527 N N . SER A 1 192 ? -15.583 -14.532 8.451 1.00 85.56 192 SER A N 1
ATOM 1528 C CA . SER A 1 192 ? -16.561 -15.478 7.893 1.00 85.56 192 SER A CA 1
ATOM 1529 C C . SER A 1 192 ? -17.630 -15.921 8.904 1.00 85.56 192 SER A C 1
ATOM 1531 O O . SER A 1 192 ? -18.768 -16.201 8.529 1.00 85.56 192 SER A O 1
ATOM 1533 N N . GLY A 1 193 ? -17.280 -15.944 10.194 1.00 88.19 193 GLY A N 1
ATOM 1534 C CA . GLY A 1 193 ? -18.185 -16.277 11.294 1.00 88.19 193 GLY A CA 1
ATOM 1535 C C . GLY A 1 193 ? -18.970 -15.089 11.861 1.00 88.19 193 GLY A C 1
ATOM 1536 O O . GLY A 1 193 ? -19.683 -15.266 12.848 1.00 88.19 193 GLY A O 1
ATOM 1537 N N . GLY A 1 194 ? -18.816 -13.877 11.311 1.00 91.44 194 GLY A N 1
ATOM 1538 C CA . GLY A 1 194 ? -19.465 -12.663 11.823 1.00 91.44 194 GLY A CA 1
ATOM 1539 C C . GLY A 1 194 ? -18.990 -12.241 13.220 1.00 91.44 194 GLY A C 1
ATOM 1540 O O . GLY A 1 194 ? -19.717 -11.552 13.946 1.00 91.44 194 GLY A O 1
ATOM 1541 N N . ARG A 1 195 ? -17.794 -12.685 13.626 1.00 95.81 195 ARG A N 1
ATOM 1542 C CA . ARG A 1 195 ? -17.152 -12.298 14.894 1.00 95.81 195 ARG A CA 1
ATOM 1543 C C . ARG A 1 195 ? -16.230 -11.092 14.730 1.00 95.81 195 ARG A C 1
ATOM 1545 O O . ARG A 1 195 ? -15.936 -10.424 15.718 1.00 95.81 195 ARG A O 1
ATOM 1552 N N . LEU A 1 196 ? -15.826 -10.819 13.494 1.00 96.00 196 LEU A N 1
ATOM 1553 C CA . LEU A 1 196 ? -15.071 -9.656 13.058 1.00 96.00 196 LEU A CA 1
ATOM 1554 C C . LEU A 1 196 ? -15.825 -9.005 11.892 1.00 96.00 196 LEU A C 1
ATOM 1556 O O . LEU A 1 196 ? -16.274 -9.703 10.985 1.00 96.00 196 LEU A O 1
ATOM 1560 N N . VAL A 1 197 ? -15.990 -7.686 11.915 1.00 95.62 197 VAL A N 1
ATOM 1561 C CA . VAL A 1 197 ? -16.636 -6.933 10.832 1.00 95.62 197 VAL A CA 1
ATOM 1562 C C . VAL A 1 197 ? -15.757 -5.753 10.463 1.00 95.62 197 VAL A C 1
ATOM 1564 O O . VAL A 1 197 ? -15.647 -4.806 11.242 1.00 95.62 197 VAL A O 1
ATOM 1567 N N . TYR A 1 198 ? -15.155 -5.792 9.276 1.00 96.69 198 TYR A N 1
ATOM 1568 C CA . TYR A 1 198 ? -14.342 -4.685 8.786 1.00 96.69 198 TYR A CA 1
ATOM 1569 C C . TYR A 1 198 ? -15.193 -3.484 8.362 1.00 96.69 198 TYR A C 1
ATOM 1571 O O . TYR A 1 198 ? -16.253 -3.618 7.739 1.00 96.69 198 TYR A O 1
ATOM 1579 N N . LEU A 1 199 ? -14.691 -2.300 8.690 1.00 96.94 199 LEU A N 1
ATOM 1580 C CA . LEU A 1 199 ? -15.231 -0.997 8.324 1.00 96.94 199 LEU A CA 1
ATOM 1581 C C . LEU A 1 199 ? -14.280 -0.344 7.322 1.00 96.94 199 LEU A C 1
ATOM 1583 O O . LEU A 1 199 ? -13.079 -0.579 7.383 1.00 96.94 199 LEU A O 1
ATOM 1587 N N . ASP A 1 200 ? -14.801 0.492 6.423 1.00 97.44 200 ASP A N 1
ATOM 1588 C CA . ASP A 1 200 ? -13.946 1.248 5.501 1.00 97.44 200 ASP A CA 1
ATOM 1589 C C . ASP A 1 200 ? -13.249 2.388 6.270 1.00 97.44 200 ASP A C 1
ATOM 1591 O O . ASP A 1 200 ? -13.937 3.333 6.682 1.00 97.44 200 ASP A O 1
ATOM 1595 N N . PRO A 1 201 ? -11.910 2.355 6.455 1.00 97.44 201 PRO A N 1
ATOM 1596 C CA . PRO A 1 201 ? -11.203 3.394 7.196 1.00 97.44 201 PRO A CA 1
ATOM 1597 C C . PRO A 1 201 ? -11.431 4.800 6.629 1.00 97.44 201 PRO A C 1
ATOM 1599 O O . PRO A 1 201 ? -11.506 5.761 7.393 1.00 97.44 201 PRO A O 1
ATOM 1602 N N . LEU A 1 202 ? -11.616 4.938 5.309 1.00 96.56 202 LEU A N 1
ATOM 1603 C CA . LEU A 1 202 ? -11.834 6.235 4.665 1.00 96.56 202 LEU A CA 1
ATOM 1604 C C . LEU A 1 202 ? -13.241 6.787 4.912 1.00 96.56 202 LEU A C 1
ATOM 1606 O O . LEU A 1 202 ? -13.423 8.006 4.882 1.00 96.56 202 LEU A O 1
ATOM 1610 N N . GLN A 1 203 ? -14.253 5.945 5.162 1.00 96.50 203 GLN A N 1
ATOM 1611 C CA . GLN A 1 203 ? -15.590 6.438 5.540 1.00 96.50 203 GLN A CA 1
ATOM 1612 C C . GLN A 1 203 ? -15.648 6.947 6.978 1.00 96.50 203 GLN A C 1
ATOM 1614 O O . GLN A 1 203 ? -16.560 7.711 7.310 1.00 96.50 203 GLN A O 1
ATOM 1619 N N . LEU A 1 204 ? -14.686 6.549 7.815 1.00 96.19 204 LEU A N 1
ATOM 1620 C CA . LEU A 1 204 ? -14.578 6.987 9.205 1.00 96.19 204 LEU A CA 1
ATOM 1621 C C . LEU A 1 204 ? -13.856 8.333 9.352 1.00 96.19 204 LEU A C 1
ATOM 1623 O O . LEU A 1 204 ? -13.911 8.939 10.419 1.00 96.19 204 LEU A O 1
ATOM 1627 N N . LEU A 1 205 ? -13.218 8.832 8.292 1.00 95.25 205 LEU A N 1
ATOM 1628 C CA . LEU A 1 205 ? -12.604 10.159 8.277 1.00 95.25 205 LEU A CA 1
ATOM 1629 C C . LEU A 1 205 ? -13.641 11.257 8.074 1.00 95.25 205 LEU A C 1
ATOM 1631 O O . LEU A 1 205 ? -14.713 11.049 7.494 1.00 95.25 205 LEU A O 1
ATOM 1635 N N . THR A 1 206 ? -13.298 12.471 8.503 1.00 92.38 206 THR A N 1
ATOM 1636 C CA . THR A 1 206 ? -14.085 13.638 8.106 1.00 92.38 206 THR A CA 1
ATOM 1637 C C . THR A 1 206 ? -13.927 13.873 6.593 1.00 92.38 206 THR A C 1
ATOM 1639 O O . THR A 1 206 ? -12.847 13.634 6.040 1.00 92.38 206 THR A O 1
ATOM 1642 N N . PRO A 1 207 ? -14.971 14.354 5.887 1.00 92.19 207 PRO A N 1
ATOM 1643 C CA . PRO A 1 207 ? -14.888 14.599 4.445 1.00 92.19 207 PRO A CA 1
ATOM 1644 C C . PRO A 1 207 ? -13.750 15.546 4.045 1.00 92.19 207 PRO A C 1
ATOM 1646 O O . PRO A 1 207 ? -13.119 15.339 3.012 1.00 92.19 207 PRO A O 1
ATOM 1649 N N . GLU A 1 208 ? -13.470 16.550 4.881 1.00 94.81 208 GLU A N 1
ATOM 1650 C CA . GLU A 1 208 ? -12.378 17.507 4.687 1.00 94.81 208 GLU A CA 1
ATOM 1651 C C . GLU A 1 208 ? -11.012 16.815 4.698 1.00 94.81 208 GLU A C 1
ATOM 1653 O O . GLU A 1 208 ? -10.221 16.983 3.770 1.00 94.81 208 GLU A O 1
ATOM 1658 N N . ILE A 1 209 ? -10.742 15.998 5.719 1.00 94.94 209 ILE A N 1
ATOM 1659 C CA . ILE A 1 209 ? -9.464 15.295 5.847 1.00 94.94 209 ILE A CA 1
ATOM 1660 C C . ILE A 1 209 ? -9.304 14.264 4.739 1.00 94.94 209 ILE A C 1
ATOM 1662 O O . ILE A 1 209 ? -8.238 14.196 4.130 1.00 94.94 209 ILE A O 1
ATOM 1666 N N . ARG A 1 210 ? -10.373 13.531 4.408 1.00 95.94 210 ARG A N 1
ATOM 1667 C CA . ARG A 1 210 ? -10.359 12.587 3.289 1.00 95.94 210 ARG A CA 1
ATOM 1668 C C . ARG A 1 210 ? -10.011 13.276 1.968 1.00 95.94 210 ARG A C 1
ATOM 1670 O O . ARG A 1 210 ? -9.102 12.826 1.284 1.00 95.94 210 ARG A O 1
ATOM 1677 N N . GLY A 1 211 ? -10.701 14.366 1.626 1.00 96.75 211 GLY A N 1
ATOM 1678 C CA . GLY A 1 211 ? -10.475 15.085 0.367 1.00 96.75 211 GLY A CA 1
ATOM 1679 C C . GLY A 1 211 ? -9.124 15.799 0.296 1.00 96.75 211 GLY A C 1
ATOM 1680 O O . GLY A 1 211 ? -8.575 15.968 -0.789 1.00 96.75 211 GLY A O 1
ATOM 1681 N N . ARG A 1 212 ? -8.570 16.204 1.445 1.00 96.88 212 ARG A N 1
ATOM 1682 C CA . ARG A 1 212 ? -7.255 16.847 1.511 1.00 96.88 212 ARG A CA 1
ATOM 1683 C C . ARG A 1 212 ? -6.108 15.849 1.416 1.00 96.88 212 ARG A C 1
ATOM 1685 O O . ARG A 1 212 ? -5.127 16.148 0.744 1.00 96.88 212 ARG A O 1
ATOM 1692 N N . LEU A 1 213 ? -6.200 14.718 2.116 1.00 97.25 213 LEU A N 1
ATOM 1693 C CA . LEU A 1 213 ? -5.079 13.790 2.267 1.00 97.25 213 LEU A CA 1
ATOM 1694 C C . LEU A 1 213 ? -5.056 12.662 1.248 1.00 97.25 213 LEU A C 1
ATOM 1696 O O . LEU A 1 213 ? -3.991 12.089 1.073 1.00 97.25 213 LEU A O 1
ATOM 1700 N N . PHE A 1 214 ? -6.168 12.319 0.601 1.00 98.25 214 PHE A N 1
ATOM 1701 C CA . PHE A 1 214 ? -6.226 11.140 -0.261 1.00 98.25 214 PHE A CA 1
ATOM 1702 C C . PHE A 1 214 ? -6.595 11.497 -1.695 1.00 98.25 214 PHE A C 1
ATOM 1704 O O . PHE A 1 214 ? -7.577 12.191 -1.954 1.00 98.25 214 PHE A O 1
ATOM 1711 N N . VAL A 1 215 ? -5.829 10.945 -2.630 1.00 98.31 215 VAL A N 1
ATOM 1712 C CA . VAL A 1 215 ? -6.187 10.835 -4.042 1.00 98.31 215 VAL A CA 1
ATOM 1713 C C . VAL A 1 215 ? -6.632 9.393 -4.279 1.00 98.31 215 VAL A C 1
ATOM 1715 O O . VAL A 1 215 ? -5.944 8.454 -3.877 1.00 98.31 215 VAL A O 1
ATOM 1718 N N . THR A 1 216 ? -7.807 9.216 -4.883 1.00 97.75 216 THR A N 1
ATOM 1719 C CA . THR A 1 216 ? -8.471 7.911 -5.081 1.00 97.75 216 THR A CA 1
ATOM 1720 C C . THR A 1 216 ? -8.996 7.779 -6.511 1.00 97.75 216 THR A C 1
ATOM 1722 O O . THR A 1 216 ? -9.020 8.757 -7.266 1.00 97.75 216 THR A O 1
ATOM 1725 N N . GLY A 1 217 ? -9.424 6.571 -6.887 1.00 96.00 217 GLY A N 1
ATOM 1726 C CA . GLY A 1 217 ? -9.967 6.289 -8.216 1.00 96.00 217 GLY A CA 1
ATOM 1727 C C . GLY A 1 217 ? -8.942 6.475 -9.338 1.00 96.00 217 GLY A C 1
ATOM 1728 O O . GLY A 1 217 ? -7.743 6.270 -9.149 1.00 96.00 217 GLY A O 1
ATOM 1729 N N . ASP A 1 218 ? -9.410 6.870 -10.523 1.00 95.56 218 ASP A N 1
ATOM 1730 C CA . ASP A 1 218 ? -8.551 6.986 -11.709 1.00 95.56 218 ASP A CA 1
ATOM 1731 C C . ASP A 1 218 ? -7.440 8.028 -11.548 1.00 95.56 218 ASP A C 1
ATOM 1733 O O . ASP A 1 218 ? -6.335 7.811 -12.032 1.00 95.56 218 ASP A O 1
ATOM 1737 N N . ALA A 1 219 ? -7.695 9.104 -10.797 1.00 96.56 219 ALA A N 1
ATOM 1738 C CA . ALA A 1 219 ? -6.711 10.152 -10.526 1.00 96.56 219 ALA A CA 1
ATOM 1739 C C . ALA A 1 219 ? -5.541 9.682 -9.642 1.00 96.56 219 ALA A C 1
ATOM 1741 O O . ALA A 1 219 ? -4.514 10.352 -9.583 1.00 96.56 219 ALA A O 1
ATOM 1742 N N . ALA A 1 220 ? -5.692 8.561 -8.927 1.00 97.50 220 ALA A N 1
ATOM 1743 C CA . ALA A 1 220 ? -4.614 7.994 -8.122 1.00 97.50 220 ALA A CA 1
ATOM 1744 C C . ALA A 1 220 ? -3.685 7.079 -8.932 1.00 97.50 220 ALA A C 1
ATOM 1746 O O . ALA A 1 220 ? -2.564 6.802 -8.497 1.00 97.50 220 ALA A O 1
ATOM 1747 N N . ASN A 1 221 ? -4.162 6.563 -10.069 1.00 97.06 221 ASN A N 1
ATOM 1748 C CA . ASN A 1 221 ? -3.454 5.561 -10.854 1.00 97.06 221 ASN A CA 1
ATOM 1749 C C . ASN A 1 221 ? -2.328 6.186 -11.679 1.00 97.06 221 ASN A C 1
ATOM 1751 O O . ASN A 1 221 ? -2.412 7.325 -12.126 1.00 97.06 221 ASN A O 1
ATOM 1755 N N . SER A 1 222 ? -1.280 5.395 -11.905 1.00 96.94 222 SER A N 1
ATOM 1756 C CA . SER A 1 222 ? -0.208 5.770 -12.822 1.00 96.94 222 SER A CA 1
ATOM 1757 C C . SER A 1 222 ? -0.745 5.905 -14.254 1.00 96.94 222 SER A C 1
ATOM 1759 O O . SER A 1 222 ? -1.551 5.061 -14.671 1.00 96.94 222 SER A O 1
ATOM 1761 N N . PRO A 1 223 ? -0.277 6.885 -15.047 1.00 96.81 223 PRO A N 1
ATOM 1762 C CA . PRO A 1 223 ? -0.511 6.888 -16.489 1.00 96.81 223 PRO A CA 1
ATOM 1763 C C . PRO A 1 223 ? 0.167 5.706 -17.196 1.00 96.81 223 PRO A C 1
ATOM 1765 O O . PRO A 1 223 ? -0.275 5.316 -18.278 1.00 96.81 223 PRO A O 1
ATOM 1768 N N . ILE A 1 224 ? 1.189 5.102 -16.575 1.00 97.69 224 ILE A N 1
ATOM 1769 C CA . ILE A 1 224 ? 1.817 3.866 -17.041 1.00 97.69 224 ILE A CA 1
ATOM 1770 C C . ILE A 1 224 ? 0.961 2.684 -16.579 1.00 97.69 224 ILE A C 1
ATOM 1772 O O . ILE A 1 224 ? 0.823 2.400 -15.389 1.00 97.69 224 ILE A O 1
ATOM 1776 N N . SER A 1 225 ? 0.389 1.953 -17.527 1.00 96.44 225 SER A N 1
ATOM 1777 C CA . SER A 1 225 ? -0.504 0.812 -17.266 1.00 96.44 225 SER A CA 1
ATOM 1778 C C . SER A 1 225 ? 0.246 -0.482 -16.960 1.00 96.44 225 SER A C 1
ATOM 1780 O O . SER A 1 225 ? -0.250 -1.328 -16.204 1.00 96.44 225 SER A O 1
ATOM 1782 N N . SER A 1 226 ? 1.426 -0.671 -17.552 1.00 97.44 226 SER A N 1
ATOM 1783 C CA . SER A 1 226 ? 2.210 -1.892 -17.390 1.00 97.44 226 SER A CA 1
ATOM 1784 C C . SER A 1 226 ? 3.718 -1.683 -17.523 1.00 97.44 226 SER A C 1
ATOM 1786 O O . SER A 1 226 ? 4.193 -0.820 -18.248 1.00 97.44 226 SER A O 1
ATOM 1788 N N . LEU A 1 227 ? 4.473 -2.521 -16.818 1.00 97.62 227 LEU A N 1
ATOM 1789 C CA . LEU A 1 227 ? 5.922 -2.663 -16.884 1.00 97.62 227 LEU A CA 1
ATOM 1790 C C . LEU A 1 227 ? 6.218 -4.123 -17.249 1.00 97.62 227 LEU A C 1
ATOM 1792 O O . LEU A 1 227 ? 6.102 -5.035 -16.418 1.00 97.62 227 LEU A O 1
ATOM 1796 N N . VAL A 1 228 ? 6.544 -4.363 -18.516 1.00 96.94 228 VAL A N 1
ATOM 1797 C CA . VAL A 1 228 ? 6.856 -5.692 -19.040 1.00 96.94 228 VAL A CA 1
ATOM 1798 C C . VAL A 1 228 ? 8.363 -5.899 -19.004 1.00 96.94 228 VAL A C 1
ATOM 1800 O O . VAL A 1 228 ? 9.113 -5.198 -19.665 1.00 96.94 228 VAL A O 1
ATOM 1803 N N . VAL A 1 229 ? 8.812 -6.877 -18.227 1.00 96.75 229 VAL A N 1
ATOM 1804 C CA . VAL A 1 229 ? 10.226 -7.133 -17.952 1.00 96.75 229 VAL A CA 1
ATOM 1805 C C . VAL A 1 229 ? 10.774 -8.242 -18.848 1.00 96.75 229 VAL A C 1
ATOM 1807 O O . VAL A 1 229 ? 10.239 -9.357 -18.846 1.00 96.75 229 VAL A O 1
ATOM 1810 N N . ALA A 1 230 ? 11.886 -7.973 -19.530 1.00 96.62 230 ALA A N 1
ATOM 1811 C CA . ALA A 1 230 ? 12.666 -8.946 -20.294 1.00 96.62 230 ALA A CA 1
ATOM 1812 C C . ALA A 1 230 ? 14.120 -9.004 -19.793 1.00 96.62 230 ALA A C 1
ATOM 1814 O O . ALA A 1 230 ? 14.648 -8.030 -19.268 1.00 96.62 230 ALA A O 1
ATOM 1815 N N . GLY A 1 231 ? 14.766 -10.163 -19.920 1.00 94.06 231 GLY A N 1
ATOM 1816 C CA . GLY A 1 231 ? 16.166 -10.341 -19.523 1.00 94.06 231 GLY A CA 1
ATOM 1817 C C . GLY A 1 231 ? 16.642 -11.786 -19.692 1.00 94.06 231 GLY A C 1
ATOM 1818 O O . GLY A 1 231 ? 15.797 -12.695 -19.729 1.00 94.06 231 GLY A O 1
ATOM 1819 N N . PRO A 1 232 ? 17.964 -12.024 -19.782 1.00 92.50 232 PRO A N 1
ATOM 1820 C CA . PRO A 1 232 ? 18.531 -13.301 -20.212 1.00 92.50 232 PRO A CA 1
ATOM 1821 C C . PRO A 1 232 ? 18.280 -14.415 -19.195 1.00 92.50 232 PRO A C 1
ATOM 1823 O O . PRO A 1 232 ? 17.919 -15.536 -19.565 1.00 92.50 232 PRO A O 1
ATOM 1826 N N . THR A 1 233 ? 18.383 -14.113 -17.898 1.00 95.06 233 THR A N 1
ATOM 1827 C CA . THR A 1 233 ? 18.174 -15.100 -16.835 1.00 95.06 233 THR A CA 1
ATOM 1828 C C . THR A 1 233 ? 16.879 -14.857 -16.064 1.00 95.06 233 THR A C 1
ATOM 1830 O O . THR A 1 233 ? 16.298 -13.772 -16.049 1.00 95.06 233 THR A O 1
ATOM 1833 N N . ARG A 1 234 ? 16.387 -15.903 -15.390 1.00 94.75 234 ARG A N 1
ATOM 1834 C CA . ARG A 1 234 ? 15.244 -15.775 -14.472 1.00 94.75 234 ARG A CA 1
ATOM 1835 C C . ARG A 1 234 ? 15.557 -14.840 -13.301 1.00 94.75 234 ARG A C 1
ATOM 1837 O O . ARG A 1 234 ? 14.639 -14.194 -12.803 1.00 94.75 234 ARG A O 1
ATOM 1844 N N . GLU A 1 235 ? 16.809 -14.814 -12.861 1.00 94.62 235 GLU A N 1
ATOM 1845 C CA . GLU A 1 235 ? 17.256 -14.011 -11.729 1.00 94.62 235 GLU A CA 1
ATOM 1846 C C . GLU A 1 235 ? 17.256 -12.521 -12.071 1.00 94.62 235 GLU A C 1
ATOM 1848 O O . GLU A 1 235 ? 16.644 -11.749 -11.335 1.00 94.62 235 GLU A O 1
ATOM 1853 N N . ASP A 1 236 ? 17.802 -12.135 -13.227 1.00 93.94 236 ASP A N 1
ATOM 1854 C CA . ASP A 1 236 ? 17.800 -10.737 -13.685 1.00 93.94 236 ASP A CA 1
ATOM 1855 C C . ASP A 1 236 ? 16.373 -10.204 -13.804 1.00 93.94 236 ASP A C 1
ATOM 1857 O O . ASP A 1 236 ? 16.043 -9.131 -13.300 1.00 93.94 236 ASP A O 1
ATOM 1861 N N . ARG A 1 237 ? 15.476 -11.011 -14.389 1.00 94.94 237 ARG A N 1
ATOM 1862 C CA . ARG A 1 237 ? 14.056 -10.659 -14.503 1.00 94.94 237 ARG A CA 1
ATOM 1863 C C . ARG A 1 237 ? 13.369 -10.530 -13.149 1.00 94.94 237 ARG A C 1
ATOM 1865 O O . ARG A 1 237 ? 12.466 -9.709 -13.016 1.00 94.94 237 ARG A O 1
ATOM 1872 N N . LEU A 1 238 ? 13.734 -11.350 -12.161 1.00 94.62 238 LEU A N 1
ATOM 1873 C CA . LEU A 1 238 ? 13.171 -11.248 -10.815 1.00 94.62 238 LEU A CA 1
ATOM 1874 C C . LEU A 1 238 ? 13.655 -9.969 -10.125 1.00 94.62 238 LEU A C 1
ATOM 1876 O O . LEU A 1 238 ? 12.815 -9.218 -9.638 1.00 94.62 238 LEU A O 1
ATOM 1880 N N . ARG A 1 239 ? 14.964 -9.694 -10.149 1.00 94.75 239 ARG A N 1
ATOM 1881 C CA . ARG A 1 239 ? 15.563 -8.486 -9.555 1.00 94.75 239 ARG A CA 1
ATOM 1882 C C . ARG A 1 239 ? 14.980 -7.213 -10.163 1.00 94.75 239 ARG A C 1
ATOM 1884 O O . ARG A 1 239 ? 14.515 -6.340 -9.434 1.00 94.75 239 ARG A O 1
ATOM 1891 N N . LEU A 1 240 ? 14.909 -7.152 -11.493 1.00 95.56 240 LEU A N 1
ATOM 1892 C CA . LEU A 1 240 ? 14.310 -6.030 -12.210 1.00 95.56 240 LEU A CA 1
ATOM 1893 C C . LEU A 1 240 ? 12.822 -5.878 -11.864 1.00 95.56 240 LEU A C 1
ATOM 1895 O O . LEU A 1 240 ? 12.371 -4.790 -11.514 1.00 95.56 240 LEU A O 1
ATOM 1899 N N . ARG A 1 241 ? 12.053 -6.974 -11.864 1.00 95.75 241 ARG A N 1
ATOM 1900 C CA . ARG A 1 241 ? 10.636 -6.934 -11.472 1.00 95.75 241 ARG A CA 1
ATOM 1901 C C . ARG A 1 241 ? 10.443 -6.451 -10.035 1.00 95.75 241 ARG A C 1
ATOM 1903 O O . ARG A 1 241 ? 9.490 -5.722 -9.789 1.00 95.75 241 ARG A O 1
ATOM 1910 N N . GLN A 1 242 ? 11.308 -6.840 -9.100 1.00 95.31 242 GLN A N 1
ATOM 1911 C CA . GLN A 1 242 ? 11.258 -6.358 -7.718 1.00 95.31 242 GLN A CA 1
ATOM 1912 C C . GLN A 1 242 ? 11.542 -4.862 -7.632 1.00 95.31 242 GLN A C 1
ATOM 1914 O O . GLN A 1 242 ? 10.788 -4.153 -6.972 1.00 95.31 242 GLN A O 1
ATOM 1919 N N . ALA A 1 243 ? 12.579 -4.377 -8.322 1.00 95.50 243 ALA A N 1
ATOM 1920 C CA . ALA A 1 243 ? 12.907 -2.955 -8.347 1.00 95.50 243 ALA A CA 1
ATOM 1921 C C . ALA A 1 243 ? 11.721 -2.127 -8.866 1.00 95.50 243 ALA A C 1
ATOM 1923 O O . ALA A 1 243 ? 11.320 -1.149 -8.237 1.00 95.50 243 ALA A O 1
ATOM 1924 N N . LEU A 1 244 ? 11.107 -2.574 -9.963 1.00 96.69 244 LEU A N 1
ATOM 1925 C CA . LEU A 1 244 ? 9.970 -1.905 -10.588 1.00 96.69 244 LEU A CA 1
ATOM 1926 C C . LEU A 1 244 ? 8.692 -1.986 -9.742 1.00 96.69 244 LEU A C 1
ATOM 1928 O O . LEU A 1 244 ? 8.088 -0.958 -9.457 1.00 96.69 244 LEU A O 1
ATOM 1932 N N . ALA A 1 245 ? 8.288 -3.175 -9.291 1.00 95.69 245 ALA A N 1
ATOM 1933 C CA . ALA A 1 245 ? 7.040 -3.354 -8.543 1.00 95.69 245 ALA A CA 1
ATOM 1934 C C . ALA A 1 245 ? 7.041 -2.627 -7.186 1.00 95.69 245 ALA A C 1
ATOM 1936 O O . ALA A 1 245 ? 5.995 -2.160 -6.739 1.00 95.69 245 ALA A O 1
ATOM 1937 N N . ARG A 1 246 ? 8.213 -2.491 -6.548 1.00 95.69 246 ARG A N 1
ATOM 1938 C CA . ARG A 1 246 ? 8.362 -1.764 -5.278 1.00 95.69 246 ARG A CA 1
ATOM 1939 C C . ARG A 1 246 ? 8.318 -0.245 -5.444 1.00 95.69 246 ARG A C 1
ATOM 1941 O O . ARG A 1 246 ? 7.914 0.443 -4.515 1.00 95.69 246 ARG A O 1
ATOM 1948 N N . ASN A 1 247 ? 8.727 0.268 -6.605 1.00 96.69 247 ASN A N 1
ATOM 1949 C CA . ASN A 1 247 ? 8.741 1.705 -6.895 1.00 96.69 247 ASN A CA 1
ATOM 1950 C C . ASN A 1 247 ? 7.476 2.193 -7.611 1.00 96.69 247 ASN A C 1
ATOM 1952 O O . ASN A 1 247 ? 7.120 3.358 -7.470 1.00 96.69 247 ASN A O 1
ATOM 1956 N N . PHE A 1 248 ? 6.784 1.309 -8.333 1.00 97.19 248 PHE A N 1
ATOM 1957 C CA . PHE A 1 248 ? 5.568 1.618 -9.088 1.00 97.19 248 PHE A CA 1
ATOM 1958 C C . PHE A 1 248 ? 4.418 0.666 -8.716 1.00 97.19 248 PHE A C 1
ATOM 1960 O O . PHE A 1 248 ? 3.868 -0.024 -9.580 1.00 97.19 248 PHE A O 1
ATOM 1967 N N . PRO A 1 249 ? 4.034 0.580 -7.429 1.00 96.94 249 PRO A N 1
ATOM 1968 C CA . PRO A 1 249 ? 2.916 -0.260 -7.014 1.00 96.94 249 PRO A CA 1
ATOM 1969 C C . PRO A 1 249 ? 1.617 0.201 -7.692 1.00 96.94 249 PRO A C 1
ATOM 1971 O O . PRO A 1 249 ? 1.470 1.366 -8.054 1.00 96.94 249 PRO A O 1
ATOM 1974 N N . GLY A 1 250 ? 0.678 -0.712 -7.924 1.00 96.06 250 GLY A N 1
ATOM 1975 C CA . GLY A 1 250 ? -0.524 -0.455 -8.725 1.00 96.06 250 GLY A CA 1
ATOM 1976 C C . GLY A 1 250 ? -0.297 -0.478 -10.244 1.00 96.06 250 GLY A C 1
ATOM 1977 O O . GLY A 1 250 ? -1.274 -0.513 -10.988 1.00 96.06 250 GLY A O 1
ATOM 1978 N N . VAL A 1 251 ? 0.956 -0.526 -10.719 1.00 97.00 251 VAL A N 1
ATOM 1979 C CA . VAL A 1 251 ? 1.286 -0.738 -12.137 1.00 97.00 251 VAL A CA 1
ATOM 1980 C C . VAL A 1 251 ? 1.495 -2.225 -12.406 1.00 97.00 251 VAL A C 1
ATOM 1982 O O . VAL A 1 251 ? 2.209 -2.921 -11.678 1.00 97.00 251 VAL A O 1
ATOM 1985 N N . ARG A 1 252 ? 0.893 -2.739 -13.483 1.00 96.31 252 ARG A N 1
ATOM 1986 C CA . ARG A 1 252 ? 0.986 -4.161 -13.830 1.00 96.31 252 ARG A CA 1
ATOM 1987 C C . ARG A 1 252 ? 2.425 -4.552 -14.149 1.00 96.31 252 ARG A C 1
ATOM 1989 O O . ARG A 1 252 ? 2.952 -4.146 -15.175 1.00 96.31 252 ARG A O 1
ATOM 1996 N N . THR A 1 253 ? 3.036 -5.421 -13.351 1.00 95.31 253 THR A N 1
ATOM 1997 C CA . THR A 1 253 ? 4.403 -5.913 -13.587 1.00 95.31 253 THR A CA 1
ATOM 1998 C C . THR A 1 253 ? 4.396 -7.382 -14.004 1.00 95.31 253 THR A C 1
ATOM 2000 O O . THR A 1 253 ? 4.066 -8.275 -13.210 1.00 95.31 253 THR A O 1
ATOM 2003 N N . VAL A 1 254 ? 4.827 -7.665 -15.234 1.00 93.69 254 VAL A N 1
ATOM 2004 C CA . VAL A 1 254 ? 4.887 -9.022 -15.808 1.00 93.69 254 VAL A CA 1
ATOM 2005 C C . VAL A 1 254 ? 6.273 -9.301 -16.379 1.00 93.69 254 VAL A C 1
ATOM 2007 O O . VAL A 1 254 ? 6.910 -8.399 -16.895 1.00 93.69 254 VAL A O 1
ATOM 2010 N N . SER A 1 255 ? 6.757 -10.543 -16.296 1.00 94.12 255 SER A N 1
ATOM 2011 C CA . SER A 1 255 ? 8.065 -10.925 -16.846 1.00 94.12 255 SER A CA 1
ATOM 2012 C C . SER A 1 255 ? 7.944 -11.948 -17.974 1.00 94.12 255 SER A C 1
ATOM 2014 O O . SER A 1 255 ? 7.078 -12.830 -17.942 1.00 94.12 255 SER A O 1
ATOM 2016 N N . ARG A 1 256 ? 8.815 -11.841 -18.980 1.00 93.94 256 ARG A N 1
ATOM 2017 C CA . ARG A 1 256 ? 8.888 -12.742 -20.139 1.00 93.94 256 ARG A CA 1
ATOM 2018 C C . ARG A 1 256 ? 10.329 -13.131 -20.437 1.00 93.94 256 ARG A C 1
ATOM 2020 O O . ARG A 1 256 ? 11.253 -12.380 -20.159 1.00 93.94 256 ARG A O 1
ATOM 2027 N N . SER A 1 257 ? 10.517 -14.343 -20.949 1.00 90.88 257 SER A N 1
ATOM 2028 C CA . SER A 1 257 ? 11.845 -14.886 -21.258 1.00 90.88 257 SER A CA 1
ATOM 2029 C C . SER A 1 257 ? 12.502 -14.226 -22.462 1.00 90.88 257 SER A C 1
ATOM 2031 O O . SER A 1 257 ? 13.724 -14.218 -22.530 1.00 90.88 257 SER A O 1
ATOM 2033 N N . THR A 1 258 ? 11.713 -13.697 -23.397 1.00 91.19 258 THR A N 1
ATOM 2034 C CA . THR A 1 258 ? 12.208 -13.046 -24.611 1.00 91.19 258 THR A CA 1
ATOM 2035 C C . THR A 1 258 ? 11.597 -11.657 -24.755 1.00 91.19 258 THR A C 1
ATOM 2037 O O . THR A 1 258 ? 10.479 -11.418 -24.290 1.00 91.19 258 THR A O 1
ATOM 2040 N N . GLU A 1 259 ? 12.309 -10.746 -25.421 1.00 92.75 259 GLU A N 1
ATOM 2041 C CA . GLU A 1 259 ? 11.771 -9.423 -25.764 1.00 92.75 259 GLU A CA 1
ATOM 2042 C C . GLU A 1 259 ? 10.556 -9.533 -26.690 1.00 92.75 259 GLU A C 1
ATOM 2044 O O . GLU A 1 259 ? 9.580 -8.820 -26.497 1.00 92.75 259 GLU A O 1
ATOM 2049 N N . SER A 1 260 ? 10.551 -10.475 -27.640 1.00 93.25 260 SER A N 1
ATOM 2050 C CA . SER A 1 260 ? 9.408 -10.678 -28.541 1.00 93.25 260 SER A CA 1
ATOM 2051 C C . SER A 1 260 ? 8.120 -11.013 -27.778 1.00 93.25 260 SER A C 1
ATOM 2053 O O . SER A 1 260 ? 7.066 -10.444 -28.060 1.00 93.25 260 SER A O 1
ATOM 2055 N N . ASP A 1 261 ? 8.197 -11.908 -26.788 1.00 92.69 261 ASP A N 1
ATOM 2056 C CA . ASP A 1 261 ? 7.047 -12.245 -25.938 1.00 92.69 261 ASP A CA 1
ATOM 2057 C C . ASP A 1 261 ? 6.632 -11.066 -25.049 1.00 92.69 261 ASP A C 1
ATOM 2059 O O . ASP A 1 261 ? 5.462 -10.926 -24.685 1.00 92.69 261 ASP A O 1
ATOM 2063 N N . ALA A 1 262 ? 7.605 -10.240 -24.659 1.00 91.94 262 ALA A N 1
ATOM 2064 C CA . ALA A 1 262 ? 7.383 -9.053 -23.854 1.00 91.94 262 ALA A CA 1
ATOM 2065 C C . ALA A 1 262 ? 6.630 -7.976 -24.652 1.00 91.94 262 ALA A C 1
ATOM 2067 O O . ALA A 1 262 ? 5.586 -7.505 -24.204 1.00 91.94 262 ALA A O 1
ATOM 2068 N N . VAL A 1 263 ? 7.080 -7.670 -25.873 1.00 93.00 263 VAL A N 1
ATOM 2069 C CA . VAL A 1 263 ? 6.411 -6.737 -26.795 1.00 93.00 263 VAL A CA 1
ATOM 2070 C C . VAL A 1 263 ? 4.967 -7.162 -27.053 1.00 93.00 263 VAL A C 1
ATOM 2072 O O . VAL A 1 263 ? 4.065 -6.333 -26.984 1.00 93.00 263 VAL A O 1
ATOM 2075 N N . ALA A 1 264 ? 4.714 -8.458 -27.265 1.00 93.56 264 ALA A N 1
ATOM 2076 C CA . ALA A 1 264 ? 3.362 -8.976 -27.488 1.00 93.56 264 ALA A CA 1
ATOM 2077 C C . ALA A 1 264 ? 2.410 -8.786 -26.287 1.00 93.56 264 ALA A C 1
ATOM 2079 O O . ALA A 1 264 ? 1.193 -8.898 -26.437 1.00 93.56 264 ALA A O 1
ATOM 2080 N N . MET A 1 265 ? 2.950 -8.532 -25.091 1.00 91.69 265 MET A N 1
ATOM 2081 C CA . MET A 1 265 ? 2.183 -8.310 -23.863 1.00 91.69 265 MET A CA 1
ATOM 2082 C C . MET A 1 265 ? 2.080 -6.845 -23.449 1.00 91.69 265 MET A C 1
ATOM 2084 O O . MET A 1 265 ? 1.290 -6.542 -22.549 1.00 91.69 265 MET A O 1
ATOM 2088 N N . MET A 1 266 ? 2.875 -5.975 -24.068 1.00 93.38 266 MET A N 1
ATOM 2089 C CA . MET A 1 266 ? 2.880 -4.547 -23.800 1.00 93.38 266 MET A CA 1
ATOM 2090 C C . MET A 1 266 ? 1.618 -3.915 -24.386 1.00 93.38 266 MET A C 1
ATOM 2092 O O . MET A 1 266 ? 1.279 -4.120 -25.551 1.00 93.38 266 MET A O 1
ATOM 2096 N N . ASP A 1 267 ? 0.901 -3.161 -23.560 1.00 94.44 267 ASP A N 1
ATOM 2097 C CA . ASP A 1 267 ? -0.229 -2.362 -24.021 1.00 94.44 267 ASP A CA 1
ATOM 2098 C C . ASP A 1 267 ? 0.236 -0.958 -24.464 1.00 94.44 267 ASP A C 1
ATOM 2100 O O . ASP A 1 267 ? 1.414 -0.616 -24.369 1.00 94.44 267 ASP A O 1
ATOM 2104 N N . ARG A 1 268 ? -0.681 -0.130 -24.979 1.00 97.12 268 ARG A N 1
ATOM 2105 C CA . ARG A 1 268 ? -0.323 1.164 -25.587 1.00 97.12 268 ARG A CA 1
ATOM 2106 C C . ARG A 1 268 ? 0.306 2.170 -24.613 1.00 97.12 268 ARG A C 1
ATOM 2108 O O . ARG A 1 268 ? 1.050 3.034 -25.067 1.00 97.12 268 ARG A O 1
ATOM 2115 N N . ARG A 1 269 ? 0.022 2.041 -23.312 1.00 97.06 269 ARG A N 1
ATOM 2116 C CA . ARG A 1 269 ? 0.577 2.862 -22.219 1.00 97.06 269 ARG A CA 1
ATOM 2117 C C . ARG A 1 269 ? 1.551 2.067 -21.335 1.00 97.06 269 ARG A C 1
ATOM 2119 O O . ARG A 1 269 ? 1.837 2.460 -20.205 1.00 97.06 269 ARG A O 1
ATOM 2126 N N . GLY A 1 270 ? 2.026 0.923 -21.826 1.00 97.50 270 GLY A N 1
ATOM 2127 C CA . GLY A 1 270 ? 3.017 0.102 -21.145 1.00 97.50 270 GLY A CA 1
ATOM 2128 C C . GLY A 1 270 ? 4.448 0.536 -21.450 1.00 97.50 270 GLY A C 1
ATOM 2129 O O . GLY A 1 270 ? 4.705 1.229 -22.431 1.00 97.50 270 GLY A O 1
ATOM 2130 N N . LEU A 1 271 ? 5.386 0.075 -20.628 1.00 98.31 271 LEU A N 1
ATOM 2131 C CA . LEU A 1 271 ? 6.821 0.119 -20.893 1.00 98.31 271 LEU A CA 1
ATOM 2132 C C . LEU A 1 271 ? 7.357 -1.306 -21.002 1.00 98.31 271 LEU A C 1
ATOM 2134 O O . LEU A 1 271 ? 7.097 -2.138 -20.127 1.00 98.31 271 LEU A O 1
ATOM 2138 N N . LEU A 1 272 ? 8.158 -1.578 -22.027 1.00 98.06 272 LEU A N 1
ATOM 2139 C CA . LEU A 1 272 ? 9.056 -2.725 -22.038 1.00 98.06 272 LEU A CA 1
ATOM 2140 C C . LEU A 1 272 ? 10.365 -2.303 -21.375 1.00 98.06 272 LEU A C 1
ATOM 2142 O O . LEU A 1 272 ? 11.000 -1.349 -21.808 1.00 98.06 272 LEU A O 1
ATOM 2146 N N . VAL A 1 273 ? 10.768 -3.024 -20.332 1.00 97.94 273 VAL A N 1
ATOM 2147 C CA . VAL A 1 273 ? 12.042 -2.819 -19.644 1.00 97.94 273 VAL A CA 1
ATOM 2148 C C . VAL A 1 273 ? 12.892 -4.072 -19.815 1.00 97.94 273 VAL A C 1
ATOM 2150 O O . VAL A 1 273 ? 12.588 -5.128 -19.251 1.00 97.94 273 VAL A O 1
ATOM 2153 N N . ALA A 1 274 ? 13.941 -3.965 -20.623 1.00 96.88 274 ALA A N 1
ATOM 2154 C CA . ALA A 1 274 ? 14.888 -5.042 -20.882 1.00 96.88 274 ALA A CA 1
ATOM 2155 C C . ALA A 1 274 ? 16.181 -4.821 -20.087 1.00 96.88 274 ALA A C 1
ATOM 2157 O O . ALA A 1 274 ? 16.605 -3.681 -19.902 1.00 96.88 274 ALA A O 1
ATOM 2158 N N . VAL A 1 275 ? 16.808 -5.904 -19.625 1.00 94.62 275 VAL A N 1
ATOM 2159 C CA . VAL A 1 275 ? 18.133 -5.879 -18.989 1.00 94.62 275 VAL A CA 1
ATOM 2160 C C . VAL A 1 275 ? 19.061 -6.896 -19.646 1.00 94.62 275 VAL A C 1
ATOM 2162 O O . VAL A 1 275 ? 18.651 -8.032 -19.885 1.00 94.62 275 VAL A O 1
ATOM 2165 N N . ASP A 1 276 ? 20.304 -6.494 -19.906 1.00 93.81 276 ASP A N 1
ATOM 2166 C CA . ASP A 1 276 ? 21.405 -7.357 -20.341 1.00 93.81 276 ASP A CA 1
ATOM 2167 C C . ASP A 1 276 ? 22.675 -6.987 -19.559 1.00 93.81 276 ASP A C 1
ATOM 2169 O O . ASP A 1 276 ? 23.284 -5.933 -19.763 1.00 93.81 276 ASP A O 1
ATOM 2173 N N . GLY A 1 277 ? 23.035 -7.822 -18.583 1.00 90.38 277 GLY A N 1
ATOM 2174 C CA . GLY A 1 277 ? 24.051 -7.477 -17.591 1.00 90.38 277 GLY A CA 1
ATOM 2175 C C . GLY A 1 277 ? 23.619 -6.285 -16.730 1.00 90.38 277 GLY A C 1
ATOM 2176 O O . GLY A 1 277 ? 22.588 -6.335 -16.064 1.00 90.38 277 GLY A O 1
ATOM 2177 N N . GLU A 1 278 ? 24.422 -5.220 -16.721 1.00 91.75 278 GLU A N 1
ATOM 2178 C CA . GLU A 1 278 ? 24.124 -3.980 -15.984 1.00 91.75 278 GLU A CA 1
ATOM 2179 C C . GLU A 1 278 ? 23.349 -2.953 -16.817 1.00 91.75 278 GLU A C 1
ATOM 2181 O O . GLU A 1 278 ? 22.804 -2.002 -16.254 1.00 91.75 278 GLU A O 1
ATOM 2186 N N . LEU A 1 279 ? 23.302 -3.142 -18.139 1.00 96.75 279 LEU A N 1
ATOM 2187 C CA . LEU A 1 279 ? 22.624 -2.246 -19.064 1.00 96.75 279 LEU A CA 1
ATOM 2188 C C . LEU A 1 279 ? 21.124 -2.537 -19.049 1.00 96.75 279 LEU A C 1
ATOM 2190 O O . LEU A 1 279 ? 20.696 -3.676 -19.246 1.00 96.75 279 LEU A O 1
ATOM 2194 N N . TRP A 1 280 ? 20.324 -1.494 -18.872 1.00 97.56 280 TRP A N 1
ATOM 2195 C CA . TRP A 1 280 ? 18.881 -1.541 -19.054 1.00 97.56 280 TRP A CA 1
ATOM 2196 C C . TRP A 1 280 ? 18.456 -0.709 -20.268 1.00 97.56 280 TRP A C 1
ATOM 2198 O O . TRP A 1 280 ? 19.144 0.231 -20.670 1.00 97.56 280 TRP A O 1
ATOM 2208 N N . ARG A 1 281 ? 17.302 -1.050 -20.849 1.00 98.06 281 ARG A N 1
ATOM 2209 C CA . ARG A 1 281 ? 16.622 -0.289 -21.909 1.00 98.06 281 ARG A CA 1
ATOM 2210 C C . ARG A 1 281 ? 15.129 -0.180 -21.605 1.00 98.06 281 ARG A C 1
ATOM 2212 O O . ARG A 1 281 ? 14.533 -1.153 -21.145 1.00 98.06 281 ARG A O 1
ATOM 2219 N N . ILE A 1 282 ? 14.541 0.979 -21.881 1.00 98.50 282 ILE A N 1
ATOM 2220 C CA . ILE A 1 282 ? 13.102 1.243 -21.839 1.00 98.50 282 ILE A CA 1
ATOM 2221 C C . ILE A 1 282 ? 12.617 1.470 -23.271 1.00 98.50 282 ILE A C 1
ATOM 2223 O O . ILE A 1 282 ? 13.061 2.410 -23.928 1.00 98.50 282 ILE A O 1
ATOM 2227 N N . ASP A 1 283 ? 11.656 0.667 -23.716 1.00 98.12 283 ASP A N 1
ATOM 2228 C CA . ASP A 1 283 ? 10.905 0.915 -24.945 1.00 98.12 283 ASP A CA 1
ATOM 2229 C C . ASP A 1 283 ? 9.469 1.332 -24.560 1.00 98.12 283 ASP A C 1
ATOM 2231 O O . ASP A 1 283 ? 8.690 0.490 -24.093 1.00 98.12 283 ASP A O 1
ATOM 2235 N N . PRO A 1 284 ? 9.113 2.626 -24.675 1.00 98.06 284 PRO A N 1
ATOM 2236 C CA . PRO A 1 284 ? 7.797 3.113 -24.287 1.00 98.06 284 PRO A CA 1
ATOM 2237 C C . PRO A 1 284 ? 6.717 2.752 -25.310 1.00 98.06 284 PRO A C 1
ATOM 2239 O O . PRO A 1 284 ? 6.953 2.710 -26.520 1.00 98.06 284 PRO A O 1
ATOM 2242 N N . GLY A 1 285 ? 5.505 2.509 -24.814 1.00 97.81 285 GLY A N 1
ATOM 2243 C CA . GLY A 1 285 ? 4.320 2.329 -25.641 1.00 97.81 285 GLY A CA 1
ATOM 2244 C C . GLY A 1 285 ? 3.971 3.589 -26.447 1.00 97.81 285 GLY A C 1
ATOM 2245 O O . GLY A 1 285 ? 4.330 4.700 -26.059 1.00 97.81 285 GLY A O 1
ATOM 2246 N N . PRO A 1 286 ? 3.249 3.439 -27.571 1.00 97.50 286 PRO A N 1
ATOM 2247 C CA . PRO A 1 286 ? 2.979 4.529 -28.512 1.00 97.50 286 PRO A CA 1
ATOM 2248 C C . PRO A 1 286 ? 2.119 5.672 -27.955 1.00 97.50 286 PRO A C 1
ATOM 2250 O O . PRO A 1 286 ? 2.068 6.724 -28.585 1.00 97.50 286 PRO A O 1
ATOM 2253 N N . ASP A 1 287 ? 1.428 5.468 -26.829 1.00 97.88 287 ASP A N 1
ATOM 2254 C CA . ASP A 1 287 ? 0.606 6.502 -26.185 1.00 97.88 287 ASP A CA 1
ATOM 2255 C C . ASP A 1 287 ? 1.344 7.217 -25.040 1.00 97.88 287 ASP A C 1
ATOM 2257 O O . ASP A 1 287 ? 0.724 8.008 -24.334 1.00 97.88 287 ASP A O 1
ATOM 2261 N N . LEU A 1 288 ? 2.632 6.926 -24.821 1.00 97.81 288 LEU A N 1
ATOM 2262 C CA . LEU A 1 288 ? 3.454 7.624 -23.836 1.00 97.81 288 LEU A CA 1
ATOM 2263 C C . LEU A 1 288 ? 4.367 8.629 -24.528 1.00 97.81 288 LEU A C 1
ATOM 2265 O O . LEU A 1 288 ? 5.154 8.282 -25.411 1.00 97.81 288 LEU A O 1
ATOM 2269 N N . GLU A 1 289 ? 4.297 9.876 -24.084 1.00 97.44 289 GLU A N 1
ATOM 2270 C CA . GLU A 1 289 ? 5.257 10.896 -24.475 1.00 97.44 289 GLU A CA 1
ATOM 2271 C C . GLU A 1 289 ? 6.571 10.679 -23.718 1.00 97.44 289 GLU A C 1
ATOM 2273 O O . GLU A 1 289 ? 6.573 10.337 -22.533 1.00 97.44 289 GLU A O 1
ATOM 2278 N N . VAL A 1 290 ? 7.698 10.873 -24.409 1.00 97.88 290 VAL A N 1
ATOM 2279 C CA . VAL A 1 290 ? 9.042 10.788 -23.823 1.00 97.88 290 VAL A CA 1
ATOM 2280 C C . VAL A 1 290 ? 9.557 12.207 -23.590 1.00 97.88 290 VAL A C 1
ATOM 2282 O O . VAL A 1 290 ? 9.908 12.881 -24.564 1.00 97.88 290 VAL A O 1
ATOM 2285 N N . PRO A 1 291 ? 9.623 12.687 -22.333 1.00 96.88 291 PRO A N 1
ATOM 2286 C CA . PRO A 1 291 ? 10.191 13.995 -22.037 1.00 96.88 291 PRO A CA 1
ATOM 2287 C C . PRO A 1 291 ? 11.643 14.111 -22.544 1.00 96.88 291 PRO A C 1
ATOM 2289 O O . PRO A 1 291 ? 12.378 13.124 -22.440 1.00 96.88 291 PRO A O 1
ATOM 2292 N N . PRO A 1 292 ? 12.087 15.287 -23.037 1.00 93.56 292 PRO A N 1
ATOM 2293 C CA . PRO A 1 292 ? 13.387 15.467 -23.703 1.00 93.56 292 PRO A CA 1
ATOM 2294 C C . PRO A 1 292 ? 14.625 14.988 -22.928 1.00 93.56 292 PRO A C 1
ATOM 2296 O O . PRO A 1 292 ? 15.614 14.609 -23.548 1.00 93.56 292 PRO A O 1
ATOM 2299 N N . ASP A 1 293 ? 14.560 14.968 -21.595 1.00 90.75 293 ASP A N 1
ATOM 2300 C CA . ASP A 1 293 ? 15.676 14.597 -20.714 1.00 90.75 293 ASP A CA 1
ATOM 2301 C C . ASP A 1 293 ? 15.587 13.153 -20.186 1.00 90.75 293 ASP A C 1
ATOM 2303 O O . ASP A 1 293 ? 16.360 12.741 -19.318 1.00 90.75 293 ASP A O 1
ATOM 2307 N N . THR A 1 294 ? 14.642 12.362 -20.696 1.00 96.31 294 THR A N 1
ATOM 2308 C CA . THR A 1 294 ? 14.451 10.974 -20.263 1.00 96.31 294 THR A CA 1
ATOM 2309 C C . THR A 1 294 ? 15.525 10.077 -20.862 1.00 96.31 294 THR A C 1
ATOM 2311 O O . THR A 1 294 ? 15.626 9.936 -22.083 1.00 96.31 294 THR A O 1
ATOM 2314 N N . ARG A 1 295 ? 16.295 9.390 -20.012 1.00 97.50 295 ARG A N 1
ATOM 2315 C CA . ARG A 1 295 ? 17.196 8.328 -20.469 1.00 97.50 295 ARG A CA 1
ATOM 2316 C C . ARG A 1 295 ? 16.385 7.067 -20.750 1.00 97.50 295 ARG A C 1
ATOM 2318 O O . ARG A 1 295 ? 15.681 6.563 -19.884 1.00 97.50 295 ARG A O 1
ATOM 2325 N N . LEU A 1 296 ? 16.497 6.540 -21.966 1.00 98.00 296 LEU A N 1
ATOM 2326 C CA . LEU A 1 296 ? 15.854 5.276 -22.350 1.00 98.00 296 LEU A CA 1
ATOM 2327 C C . LEU A 1 296 ? 16.803 4.078 -22.262 1.00 98.00 296 LEU A C 1
ATOM 2329 O O . LEU A 1 296 ? 16.389 2.946 -22.482 1.00 98.00 296 LEU A O 1
ATOM 2333 N N . SER A 1 297 ? 18.067 4.307 -21.927 1.00 97.62 297 SER A N 1
ATOM 2334 C CA . SER A 1 297 ? 19.028 3.253 -21.624 1.00 97.62 297 SER A CA 1
ATOM 2335 C C . SER A 1 297 ? 20.145 3.806 -20.757 1.00 97.62 297 SER A C 1
ATOM 2337 O O . SER A 1 297 ? 20.656 4.887 -21.057 1.00 97.62 297 SER A O 1
ATOM 2339 N N . ASP A 1 298 ? 20.546 3.058 -19.739 1.00 97.50 298 ASP A N 1
ATOM 2340 C CA . ASP A 1 298 ? 21.698 3.367 -18.894 1.00 97.50 298 ASP A CA 1
ATOM 2341 C C . ASP A 1 298 ? 22.106 2.115 -18.102 1.00 97.50 298 ASP A C 1
ATOM 2343 O O . ASP A 1 298 ? 21.639 1.005 -18.368 1.00 97.50 298 ASP A O 1
ATOM 2347 N N . THR A 1 299 ? 22.969 2.292 -17.113 1.00 95.94 299 THR A N 1
ATOM 2348 C CA . THR A 1 299 ? 23.295 1.293 -16.099 1.00 95.94 299 THR A CA 1
ATOM 2349 C C . THR A 1 299 ? 22.678 1.657 -14.752 1.00 95.94 299 THR A C 1
ATOM 2351 O O . THR A 1 299 ? 22.300 2.799 -14.513 1.00 95.94 299 THR A O 1
ATOM 2354 N N . GLY A 1 300 ? 22.538 0.675 -13.860 1.00 95.81 300 GLY A N 1
ATOM 2355 C CA . GLY A 1 300 ? 22.083 0.906 -12.486 1.00 95.81 300 GLY A CA 1
ATOM 2356 C C . GLY A 1 300 ? 20.571 1.124 -12.330 1.00 95.81 300 GLY A C 1
ATOM 2357 O O . GLY A 1 300 ? 19.918 1.851 -13.076 1.00 95.81 300 GLY A O 1
ATOM 2358 N N . TYR A 1 301 ? 19.981 0.493 -11.310 1.00 94.94 301 TYR A N 1
ATOM 2359 C CA . TYR A 1 301 ? 18.533 0.572 -11.097 1.00 94.94 301 TYR A CA 1
ATOM 2360 C C . TYR A 1 301 ? 18.051 1.937 -10.611 1.00 94.94 301 TYR A C 1
ATOM 2362 O O . TYR A 1 301 ? 16.920 2.292 -10.910 1.00 94.94 301 TYR A O 1
ATOM 2370 N N . SER A 1 302 ? 18.870 2.725 -9.913 1.00 95.31 302 SER A N 1
ATOM 2371 C CA . SER A 1 302 ? 18.457 4.069 -9.489 1.00 95.31 302 SER A CA 1
ATOM 2372 C C . SER A 1 302 ? 18.132 4.968 -10.687 1.00 95.31 302 SER A C 1
ATOM 2374 O O . SER A 1 302 ? 17.073 5.592 -10.703 1.00 95.31 302 SER A O 1
ATOM 2376 N N . ASP A 1 303 ? 18.979 4.954 -11.721 1.00 96.81 303 ASP A N 1
ATOM 2377 C CA . ASP A 1 303 ? 18.774 5.746 -12.941 1.00 96.81 303 ASP A CA 1
ATOM 2378 C C . ASP A 1 303 ? 17.599 5.219 -13.776 1.00 96.81 303 ASP A C 1
ATOM 2380 O O . ASP A 1 303 ? 16.843 6.002 -14.358 1.00 96.81 303 ASP A O 1
ATOM 2384 N N . LEU A 1 304 ? 17.378 3.898 -13.777 1.00 97.69 304 LEU A N 1
ATOM 2385 C CA . LEU A 1 304 ? 16.182 3.292 -14.367 1.00 97.69 304 LEU A CA 1
ATOM 2386 C C . LEU A 1 304 ? 14.903 3.796 -13.686 1.00 97.69 304 LEU A C 1
ATOM 2388 O O . LEU A 1 304 ? 13.957 4.202 -14.361 1.00 97.69 304 LEU A O 1
ATOM 2392 N N . ILE A 1 305 ? 14.858 3.752 -12.350 1.00 97.19 305 ILE A N 1
ATOM 2393 C CA . ILE A 1 305 ? 13.691 4.190 -11.578 1.00 97.19 305 ILE A CA 1
ATOM 2394 C C . ILE A 1 305 ? 13.428 5.679 -11.808 1.00 97.19 305 ILE A C 1
ATOM 2396 O O . ILE A 1 305 ? 12.279 6.051 -12.037 1.00 97.19 305 ILE A O 1
ATOM 2400 N N . GLU A 1 306 ? 14.462 6.520 -11.807 1.00 96.75 306 GLU A N 1
ATOM 2401 C CA . GLU A 1 306 ? 14.301 7.950 -12.092 1.00 96.75 306 GLU A CA 1
ATOM 2402 C C . GLU A 1 306 ? 13.777 8.194 -13.512 1.00 96.75 306 GLU A C 1
ATOM 2404 O O . GLU A 1 306 ? 12.857 8.988 -13.701 1.00 96.75 306 GLU A O 1
ATOM 2409 N N . SER A 1 307 ? 14.271 7.455 -14.506 1.00 97.81 307 SER A N 1
ATOM 2410 C CA . SER A 1 307 ? 13.797 7.583 -15.889 1.00 97.81 307 SER A CA 1
ATOM 2411 C C . SER A 1 307 ? 12.315 7.220 -16.030 1.00 97.81 307 SER A C 1
ATOM 2413 O O . SER A 1 307 ? 11.558 7.933 -16.689 1.00 97.81 307 SER A O 1
ATOM 2415 N N . ILE A 1 308 ? 11.861 6.159 -15.354 1.00 97.94 308 ILE A N 1
ATOM 2416 C CA . ILE A 1 308 ? 10.437 5.790 -15.336 1.00 97.94 308 ILE A CA 1
ATOM 2417 C C . ILE A 1 308 ? 9.602 6.823 -14.563 1.00 97.94 308 ILE A C 1
ATOM 2419 O O . ILE A 1 308 ? 8.493 7.129 -14.991 1.00 97.94 308 ILE A O 1
ATOM 2423 N N . ARG A 1 309 ? 10.117 7.421 -13.480 1.00 96.25 309 ARG A N 1
ATOM 2424 C CA . ARG A 1 309 ? 9.424 8.510 -12.758 1.00 96.25 309 ARG A CA 1
ATOM 2425 C C . ARG A 1 309 ? 9.240 9.756 -13.622 1.00 96.25 309 ARG A C 1
ATOM 2427 O O . ARG A 1 309 ? 8.188 10.392 -13.550 1.00 96.25 309 ARG A O 1
ATOM 2434 N N . ILE A 1 310 ? 10.234 10.099 -14.442 1.00 96.50 310 ILE A N 1
ATOM 2435 C CA . ILE A 1 310 ? 10.134 11.203 -15.407 1.00 96.50 310 ILE A CA 1
ATOM 2436 C C . ILE A 1 310 ? 9.036 10.902 -16.436 1.00 96.50 310 ILE A C 1
ATOM 2438 O O . ILE A 1 310 ? 8.191 11.763 -16.679 1.00 96.50 310 ILE A O 1
ATOM 2442 N N . LEU A 1 311 ? 8.991 9.676 -16.974 1.00 97.25 311 LEU A N 1
ATOM 2443 C CA . LEU A 1 311 ? 7.915 9.234 -17.873 1.00 97.25 311 LEU A CA 1
ATOM 2444 C C . LEU A 1 311 ? 6.542 9.286 -17.192 1.00 97.25 311 LEU A C 1
ATOM 2446 O O . LEU A 1 311 ? 5.595 9.807 -17.773 1.00 97.25 311 LEU A O 1
ATOM 2450 N N . GLU A 1 312 ? 6.428 8.785 -15.962 1.00 96.25 312 GLU A N 1
ATOM 2451 C CA . GLU A 1 312 ? 5.180 8.796 -15.195 1.00 96.25 312 GLU A CA 1
ATOM 2452 C C . GLU A 1 312 ? 4.683 10.231 -14.974 1.00 96.25 312 GLU A C 1
ATOM 2454 O O . GLU A 1 312 ? 3.529 10.541 -15.257 1.00 96.25 312 GLU A O 1
ATOM 2459 N N . THR A 1 313 ? 5.568 11.130 -14.544 1.00 94.31 313 THR A N 1
ATOM 2460 C CA . THR A 1 313 ? 5.226 12.536 -14.277 1.00 94.31 313 THR A CA 1
ATOM 2461 C C . THR A 1 313 ? 4.861 13.285 -15.558 1.00 94.31 313 THR A C 1
ATOM 2463 O O . THR A 1 313 ? 3.912 14.060 -15.558 1.00 94.31 313 THR A O 1
ATOM 2466 N N . GLY A 1 314 ? 5.591 13.053 -16.654 1.00 94.44 314 GLY A N 1
ATOM 2467 C CA . GLY A 1 314 ? 5.351 13.719 -17.937 1.00 94.44 314 GLY A CA 1
ATOM 2468 C C . GLY A 1 314 ? 4.044 13.316 -18.624 1.00 94.44 314 GLY A C 1
ATOM 2469 O O . GLY A 1 314 ? 3.583 14.041 -19.497 1.00 94.44 314 GLY A O 1
ATOM 2470 N N . ASN A 1 315 ? 3.448 12.189 -18.224 1.00 95.06 315 ASN A N 1
ATOM 2471 C CA . ASN A 1 315 ? 2.197 11.667 -18.781 1.00 95.06 315 ASN A CA 1
ATOM 2472 C C . ASN A 1 315 ? 1.005 11.757 -17.801 1.00 95.06 315 ASN A C 1
ATOM 2474 O O . ASN A 1 315 ? -0.055 11.202 -18.101 1.00 95.06 315 ASN A O 1
ATOM 2478 N N . SER A 1 316 ? 1.185 12.382 -16.628 1.00 87.31 316 SER A N 1
ATOM 2479 C CA . SER A 1 316 ? 0.146 12.551 -15.590 1.00 87.31 316 SER A CA 1
ATOM 2480 C C . SER A 1 316 ? -0.716 13.798 -15.789 1.00 87.31 316 SER A C 1
ATOM 2482 O O . SER A 1 316 ? -0.229 14.781 -16.389 1.00 87.31 316 SER A O 1
#

Foldseek 3Di:
DDQVVVLVVLLVVCQVLLLVLVCLQCVQWFQAAQQFQQQFFQHQFHQFAARVDGPCRPPNDGGQQFGKRFWGQTPVPSFIWGAQFFGWRWASAWFFFQEWEADQFGIKTKGWHPDDDDQWTKIKIKPQFHFDDDDHGDTDGTRHTGTTFHGGPPPLDLAAGIITMWIKIAGNVCSPDHYPSDYPVVVVVCVVVVRIGTDGSLSSYDPVSSVRHYDDDPRSAFLQQAEEEEEQDPVVRSVLSSLCRNTHGSHHYYYDDDVVVSVVPADQRHWYWYDYPQKIAIDGHVLFDQPPPQDRMDGDSVSVSVSVSNSRVRSD